Protein AF-0000000078757355 (afdb_homodimer)

Radius of gyration: 20.24 Å; Cα contacts (8 Å, |Δi|>4): 569; chains: 2; bounding box: 54×53×46 Å

Structure (mmCIF, N/CA/C/O backbone):
data_AF-0000000078757355-model_v1
#
loop_
_entity.id
_entity.type
_entity.pdbx_description
1 polymer 'Signal transduction protein with CBS domains'
#
loop_
_atom_site.group_PDB
_atom_site.id
_atom_site.type_symbol
_atom_site.label_atom_id
_atom_site.label_alt_id
_atom_site.label_comp_id
_atom_site.label_asym_id
_atom_site.label_entity_id
_atom_site.label_seq_id
_atom_site.pdbx_PDB_ins_code
_atom_site.Cartn_x
_atom_site.Cartn_y
_atom_site.Cartn_z
_atom_site.occupancy
_atom_site.B_iso_or_equiv
_atom_site.auth_seq_id
_atom_site.auth_comp_id
_atom_site.auth_asym_id
_atom_site.auth_atom_id
_atom_site.pdbx_PDB_model_num
ATOM 1 N N . MET A 1 1 ? 17.188 -16.594 -16.672 1 34.94 1 MET A N 1
ATOM 2 C CA . MET A 1 1 ? 17.984 -16.203 -15.523 1 34.94 1 MET A CA 1
ATOM 3 C C . MET A 1 1 ? 17.203 -16.375 -14.227 1 34.94 1 MET A C 1
ATOM 5 O O . MET A 1 1 ? 16.094 -15.859 -14.094 1 34.94 1 MET A O 1
ATOM 9 N N . ARG A 1 2 ? 17.203 -17.344 -13.602 1 41.56 2 ARG A N 1
ATOM 10 C CA . ARG A 1 2 ? 16.547 -17.828 -12.383 1 41.56 2 ARG A CA 1
ATOM 11 C C . ARG A 1 2 ? 16.562 -16.75 -11.305 1 41.56 2 ARG A C 1
ATOM 13 O O . ARG A 1 2 ? 17.625 -16.281 -10.891 1 41.56 2 ARG A O 1
ATOM 20 N N . TYR A 1 3 ? 15.656 -15.812 -11.312 1 50.03 3 TYR A N 1
ATOM 21 C CA . TYR A 1 3 ? 15.602 -14.75 -10.32 1 50.03 3 TYR A CA 1
ATOM 22 C C . TYR A 1 3 ? 15.914 -15.289 -8.93 1 50.03 3 TYR A C 1
ATOM 24 O O . TYR A 1 3 ? 15.078 -15.945 -8.305 1 50.03 3 TYR A O 1
ATOM 32 N N . SER A 1 4 ? 17.078 -15.938 -8.781 1 51.19 4 SER A N 1
ATOM 33 C CA . SER A 1 4 ? 17.781 -16.516 -7.648 1 51.19 4 SER A CA 1
ATOM 34 C C . SER A 1 4 ? 17.891 -15.523 -6.496 1 51.19 4 SER A C 1
ATOM 36 O O . SER A 1 4 ? 17.656 -14.328 -6.68 1 51.19 4 SER A O 1
ATOM 38 N N . ASP A 1 5 ? 17.969 -16.078 -5.312 1 60.09 5 ASP A N 1
ATOM 39 C CA . ASP A 1 5 ? 18.438 -15.461 -4.074 1 60.09 5 ASP A CA 1
ATOM 40 C C . ASP A 1 5 ? 19.531 -14.43 -4.352 1 60.09 5 ASP A C 1
ATOM 42 O O . ASP A 1 5 ? 20.141 -13.898 -3.42 1 60.09 5 ASP A O 1
ATOM 46 N N . THR A 1 6 ? 19.562 -14.055 -5.656 1 75.69 6 THR A N 1
ATOM 47 C CA . THR A 1 6 ? 20.766 -13.305 -5.977 1 75.69 6 THR A CA 1
ATOM 48 C C . THR A 1 6 ? 20.438 -11.867 -6.363 1 75.69 6 THR A C 1
ATOM 50 O O . THR A 1 6 ? 21.328 -11.031 -6.488 1 75.69 6 THR A O 1
ATOM 53 N N . LEU A 1 7 ? 19.203 -11.594 -6.582 1 88.44 7 LEU A N 1
ATOM 54 C CA . LEU A 1 7 ? 18.875 -10.227 -6.969 1 88.44 7 LEU A CA 1
ATOM 55 C C . LEU A 1 7 ? 19.078 -9.273 -5.797 1 88.44 7 LEU A C 1
ATOM 57 O O . LEU A 1 7 ? 18.594 -9.531 -4.691 1 88.44 7 LEU A O 1
ATOM 61 N N . THR A 1 8 ? 19.891 -8.211 -6.078 1 94.19 8 THR A N 1
ATOM 62 C CA . THR A 1 8 ? 20.188 -7.266 -5.012 1 94.19 8 THR A CA 1
ATOM 63 C C . THR A 1 8 ? 19.25 -6.059 -5.078 1 94.19 8 THR A C 1
ATOM 65 O O . THR A 1 8 ? 18.625 -5.812 -6.109 1 94.19 8 THR A O 1
ATOM 68 N N . VAL A 1 9 ? 19.172 -5.363 -3.965 1 95.94 9 VAL A N 1
ATOM 69 C CA . VAL A 1 9 ? 18.375 -4.148 -3.854 1 95.94 9 VAL A CA 1
ATOM 70 C C . VAL A 1 9 ? 18.859 -3.115 -4.867 1 95.94 9 VAL A C 1
ATOM 72 O O . VAL A 1 9 ? 18.047 -2.418 -5.488 1 95.94 9 VAL A O 1
ATOM 75 N N . GLY A 1 10 ? 20.141 -3.027 -4.992 1 94.94 10 GLY A N 1
ATOM 76 C CA . GLY A 1 10 ? 20.719 -2.078 -5.934 1 94.94 10 GLY A CA 1
ATOM 77 C C . GLY A 1 10 ? 20.219 -2.273 -7.352 1 94.94 10 GLY A C 1
ATOM 78 O O . GLY A 1 10 ? 20.109 -1.311 -8.117 1 94.94 10 GLY A O 1
ATOM 79 N N . GLU A 1 11 ? 19.906 -3.436 -7.762 1 93.19 11 GLU A N 1
ATOM 80 C CA . GLU A 1 11 ? 19.422 -3.76 -9.102 1 93.19 11 GLU A CA 1
ATOM 81 C C . GLU A 1 11 ? 17.938 -3.443 -9.25 1 93.19 11 GLU A C 1
ATOM 83 O O . GLU A 1 11 ? 17.438 -3.322 -10.367 1 93.19 11 GLU A O 1
ATOM 88 N N . LEU A 1 12 ? 17.266 -3.301 -8.188 1 93.81 12 LEU A N 1
ATOM 89 C CA . LEU A 1 12 ? 15.805 -3.145 -8.219 1 93.81 12 LEU A CA 1
ATOM 90 C C . LEU A 1 12 ? 15.406 -1.704 -7.914 1 93.81 12 LEU A C 1
ATOM 92 O O . LEU A 1 12 ? 14.414 -1.205 -8.453 1 93.81 12 LEU A O 1
ATOM 96 N N . MET A 1 13 ? 16.141 -1.068 -7.117 1 93.5 13 MET A N 1
ATOM 97 C CA . MET A 1 13 ? 15.734 0.216 -6.562 1 93.5 13 MET A CA 1
ATOM 98 C C . MET A 1 13 ? 15.656 1.279 -7.656 1 93.5 13 MET A C 1
ATOM 100 O O . MET A 1 13 ? 16.359 1.192 -8.664 1 93.5 13 MET A O 1
ATOM 104 N N . HIS A 1 14 ? 14.758 2.201 -7.395 1 90.75 14 HIS A N 1
ATOM 105 C CA . HIS A 1 14 ? 14.781 3.377 -8.258 1 90.75 14 HIS A CA 1
ATOM 106 C C . HIS A 1 14 ? 15.586 4.508 -7.625 1 90.75 14 HIS A C 1
ATOM 108 O O . HIS A 1 14 ? 15.5 4.73 -6.418 1 90.75 14 HIS A O 1
ATOM 114 N N . ARG A 1 15 ? 16.312 5.195 -8.391 1 90.19 15 ARG A N 1
ATOM 115 C CA . ARG A 1 15 ? 17.312 6.137 -7.898 1 90.19 15 ARG A CA 1
ATOM 116 C C . ARG A 1 15 ? 16.844 7.574 -8.062 1 90.19 15 ARG A C 1
ATOM 118 O O . ARG A 1 15 ? 17.375 8.492 -7.438 1 90.19 15 ARG A O 1
ATOM 125 N N . ASN A 1 16 ? 15.922 7.812 -8.898 1 87.38 16 ASN A N 1
ATOM 126 C CA . ASN A 1 16 ? 15.375 9.156 -9.07 1 87.38 16 ASN A CA 1
ATOM 127 C C . ASN A 1 16 ? 14.273 9.438 -8.055 1 87.38 16 ASN A C 1
ATOM 129 O O . ASN A 1 16 ? 13.086 9.398 -8.391 1 87.38 16 ASN A O 1
ATOM 133 N N . VAL A 1 17 ? 14.773 9.812 -6.887 1 91.19 17 VAL A N 1
ATOM 134 C CA . VAL A 1 17 ? 13.852 9.961 -5.766 1 91.19 17 VAL A CA 1
ATOM 135 C C . VAL A 1 17 ? 13.625 11.438 -5.473 1 91.19 17 VAL A C 1
ATOM 137 O O . VAL A 1 17 ? 14.578 12.211 -5.371 1 91.19 17 VAL A O 1
ATOM 140 N N . VAL A 1 18 ? 12.383 11.836 -5.395 1 93 18 VAL A N 1
ATOM 141 C CA . VAL A 1 18 ? 12.039 13.18 -4.93 1 93 18 VAL A CA 1
ATOM 142 C C . VAL A 1 18 ? 12.094 13.219 -3.402 1 93 18 VAL A C 1
ATOM 144 O O . VAL A 1 18 ? 11.508 12.367 -2.73 1 93 18 VAL A O 1
ATOM 147 N N . THR A 1 19 ? 12.844 14.203 -2.945 1 96.38 19 THR A N 1
ATOM 148 C CA . THR A 1 19 ? 13.023 14.297 -1.5 1 96.38 19 THR A CA 1
ATOM 149 C C . THR A 1 19 ? 12.516 15.641 -0.983 1 96.38 19 THR A C 1
ATOM 151 O O . THR A 1 19 ? 12.297 16.578 -1.764 1 96.38 19 THR A O 1
ATOM 154 N N . ALA A 1 20 ? 12.258 15.656 0.282 1 96 20 ALA A N 1
ATOM 155 C CA . ALA A 1 20 ? 11.922 16.891 0.977 1 96 20 ALA A CA 1
ATOM 156 C C . ALA A 1 20 ? 13 17.281 1.983 1 96 20 ALA A C 1
ATOM 158 O O . ALA A 1 20 ? 13.852 16.453 2.33 1 96 20 ALA A O 1
ATOM 159 N N . ARG A 1 21 ? 12.938 18.516 2.354 1 97.06 21 ARG A N 1
ATOM 160 C CA . ARG A 1 21 ? 13.766 19 3.457 1 97.06 21 ARG A CA 1
ATOM 161 C C . ARG A 1 21 ? 12.945 19.109 4.742 1 97.06 21 ARG A C 1
ATOM 163 O O . ARG A 1 21 ? 11.727 19.266 4.695 1 97.06 21 ARG A O 1
ATOM 170 N N . ALA A 1 22 ? 13.727 19.031 5.828 1 94.69 22 ALA A N 1
ATOM 171 C CA . ALA A 1 22 ? 13.07 19.062 7.129 1 94.69 22 ALA A CA 1
ATOM 172 C C . ALA A 1 22 ? 12.281 20.359 7.309 1 94.69 22 ALA A C 1
ATOM 174 O O . ALA A 1 22 ? 11.211 20.359 7.914 1 94.69 22 ALA A O 1
ATOM 175 N N . GLY A 1 23 ? 12.703 21.391 6.734 1 94.56 23 GLY A N 1
ATOM 176 C CA . GLY A 1 23 ? 12.102 22.703 6.93 1 94.56 23 GLY A CA 1
ATOM 177 C C . GLY A 1 23 ? 11.016 23 5.922 1 94.56 23 GLY A C 1
ATOM 178 O O . GLY A 1 23 ? 10.367 24.047 6.004 1 94.56 23 GLY A O 1
ATOM 179 N N . ASP A 1 24 ? 10.82 22.156 4.977 1 92.75 24 ASP A N 1
ATOM 180 C CA . ASP A 1 24 ? 9.781 22.391 3.977 1 92.75 24 ASP A CA 1
ATOM 181 C C . ASP A 1 24 ? 8.398 22.438 4.621 1 92.75 24 ASP A C 1
ATOM 183 O O . ASP A 1 24 ? 8.172 21.844 5.672 1 92.75 24 ASP A O 1
ATOM 187 N N . ASN A 1 25 ? 7.574 23.203 3.99 1 87.62 25 ASN A N 1
ATOM 188 C CA . ASN A 1 25 ? 6.184 23.266 4.414 1 87.62 25 ASN A CA 1
ATOM 189 C C . ASN A 1 25 ? 5.441 21.969 4.105 1 87.62 25 ASN A C 1
ATOM 191 O O . ASN A 1 25 ? 5.551 21.438 3 1 87.62 25 ASN A O 1
ATOM 195 N N . VAL A 1 26 ? 4.691 21.547 5.07 1 83.44 26 VAL A N 1
ATOM 196 C CA . VAL A 1 26 ? 4.035 20.25 4.969 1 83.44 26 VAL A CA 1
ATOM 197 C C . VAL A 1 26 ? 2.982 20.281 3.861 1 83.44 26 VAL A C 1
ATOM 199 O O . VAL A 1 26 ? 2.877 19.344 3.062 1 83.44 26 VAL A O 1
ATOM 202 N N . GLU A 1 27 ? 2.254 21.297 3.809 1 76.88 27 GLU A N 1
ATOM 203 C CA . GLU A 1 27 ? 1.186 21.391 2.818 1 76.88 27 GLU A CA 1
ATOM 204 C C . GLU A 1 27 ? 1.745 21.391 1.398 1 76.88 27 GLU A C 1
ATOM 206 O O . GLU A 1 27 ? 1.221 20.703 0.521 1 76.88 27 GLU A O 1
ATOM 211 N N . ALA A 1 28 ? 2.727 22.219 1.223 1 82.75 28 ALA A N 1
ATOM 212 C CA . ALA A 1 28 ? 3.363 22.266 -0.091 1 82.75 28 ALA A CA 1
ATOM 213 C C . ALA A 1 28 ? 3.957 20.906 -0.465 1 82.75 28 ALA A C 1
ATOM 215 O O . ALA A 1 28 ? 3.877 20.484 -1.621 1 82.75 28 ALA A O 1
ATOM 216 N N . THR A 1 29 ? 4.508 20.312 0.529 1 86.5 29 THR A N 1
ATOM 217 C CA . THR A 1 29 ? 5.121 19 0.308 1 86.5 29 THR A CA 1
ATOM 218 C C . THR A 1 29 ? 4.07 17.969 -0.082 1 86.5 29 THR A C 1
ATOM 220 O O . THR A 1 29 ? 4.266 17.203 -1.029 1 86.5 29 THR A O 1
ATOM 223 N N . TYR A 1 30 ? 2.982 18.016 0.525 1 78.81 30 TYR A N 1
ATOM 224 C CA . TYR A 1 30 ? 1.918 17.078 0.207 1 78.81 30 TYR A CA 1
ATOM 225 C C . TYR A 1 30 ? 1.34 17.344 -1.176 1 78.81 30 TYR A C 1
ATOM 227 O O . TYR A 1 30 ? 1.001 16.422 -1.912 1 78.81 30 TYR A O 1
ATOM 235 N N . THR A 1 31 ? 1.201 18.594 -1.427 1 78.5 31 THR A N 1
ATOM 236 C CA . THR A 1 31 ? 0.726 18.953 -2.756 1 78.5 31 THR A CA 1
ATOM 237 C C . THR A 1 31 ? 1.638 18.375 -3.834 1 78.5 31 THR A C 1
ATOM 239 O O . THR A 1 31 ? 1.161 17.844 -4.84 1 78.5 31 THR A O 1
ATOM 242 N N . ALA A 1 32 ? 2.875 18.438 -3.562 1 83.88 32 ALA A N 1
ATOM 243 C CA . ALA A 1 32 ? 3.852 17.875 -4.496 1 83.88 32 ALA A CA 1
ATOM 244 C C . ALA A 1 32 ? 3.721 16.359 -4.586 1 83.88 32 ALA A C 1
ATOM 246 O O . ALA A 1 32 ? 3.844 15.781 -5.668 1 83.88 32 ALA A O 1
ATOM 247 N N . MET A 1 33 ? 3.482 15.719 -3.473 1 84.44 33 MET A N 1
ATOM 248 C CA . MET A 1 33 ? 3.324 14.266 -3.434 1 84.44 33 MET A CA 1
ATOM 249 C C . MET A 1 33 ? 2.094 13.836 -4.227 1 84.44 33 MET A C 1
ATOM 251 O O . MET A 1 33 ? 2.146 12.859 -4.977 1 84.44 33 MET A O 1
ATOM 255 N N . ILE A 1 34 ? 1.062 14.602 -4.008 1 75.88 34 ILE A N 1
ATOM 256 C CA . ILE A 1 34 ? -0.179 14.297 -4.711 1 75.88 34 ILE A CA 1
ATOM 257 C C . ILE A 1 34 ? 0.017 14.484 -6.211 1 75.88 34 ILE A C 1
ATOM 259 O O . ILE A 1 34 ? -0.343 13.617 -7.008 1 75.88 34 ILE A O 1
ATOM 263 N N . ALA A 1 35 ? 0.65 15.539 -6.582 1 78.94 35 ALA A N 1
ATOM 264 C CA . ALA A 1 35 ? 0.874 15.859 -7.988 1 78.94 35 ALA A CA 1
ATOM 265 C C . ALA A 1 35 ? 1.779 14.828 -8.656 1 78.94 35 ALA A C 1
ATOM 267 O O . ALA A 1 35 ? 1.567 14.461 -9.812 1 78.94 35 ALA A O 1
ATOM 268 N N . GLY A 1 36 ? 2.672 14.359 -7.852 1 80.06 36 GLY A N 1
ATOM 269 C CA . GLY A 1 36 ? 3.633 13.398 -8.383 1 80.06 36 GLY A CA 1
ATOM 270 C C . GLY A 1 36 ? 3.215 11.961 -8.172 1 80.06 36 GLY A C 1
ATOM 271 O O . GLY A 1 36 ? 3.893 11.039 -8.641 1 80.06 36 GLY A O 1
ATOM 272 N N . ARG A 1 37 ? 2.15 11.727 -7.418 1 76 37 ARG A N 1
ATOM 273 C CA . ARG A 1 37 ? 1.619 10.406 -7.113 1 76 37 ARG A CA 1
ATOM 274 C C . ARG A 1 37 ? 2.627 9.578 -6.32 1 76 37 ARG A C 1
ATOM 276 O O . ARG A 1 37 ? 2.855 8.406 -6.625 1 76 37 ARG A O 1
ATOM 283 N N . PHE A 1 38 ? 3.254 10.336 -5.43 1 81.06 38 PHE A N 1
ATOM 284 C CA . PHE A 1 38 ? 4.176 9.664 -4.523 1 81.06 38 PHE A CA 1
ATOM 285 C C . PHE A 1 38 ? 3.492 9.344 -3.197 1 81.06 38 PHE A C 1
ATOM 287 O O . PHE A 1 38 ? 2.924 10.227 -2.555 1 81.06 38 PHE A O 1
ATOM 294 N N . ARG A 1 39 ? 3.66 8.109 -2.85 1 80.88 39 ARG A N 1
ATOM 295 C CA . ARG A 1 39 ? 3.074 7.73 -1.568 1 80.88 39 ARG A CA 1
ATOM 296 C C . ARG A 1 39 ? 4.059 7.957 -0.427 1 80.88 39 ARG A C 1
ATOM 298 O O . ARG A 1 39 ? 3.662 8.031 0.737 1 80.88 39 ARG A O 1
ATOM 305 N N . HIS A 1 40 ? 5.273 8.023 -0.822 1 89.44 40 HIS A N 1
ATOM 306 C CA . HIS A 1 40 ? 6.336 8.211 0.158 1 89.44 40 HIS A CA 1
ATOM 307 C C . HIS A 1 40 ? 7.352 9.242 -0.321 1 89.44 40 HIS A C 1
ATOM 309 O O . HIS A 1 40 ? 7.695 9.281 -1.505 1 89.44 40 HIS A O 1
ATOM 315 N N . MET A 1 41 ? 7.762 10.062 0.583 1 92.88 41 MET A N 1
ATOM 316 C CA . MET A 1 41 ? 8.789 11.062 0.281 1 92.88 41 MET A CA 1
ATOM 317 C C . MET A 1 41 ? 9.852 11.094 1.371 1 92.88 41 MET A C 1
ATOM 319 O O . MET A 1 41 ? 9.586 11.523 2.494 1 92.88 41 MET A O 1
ATOM 323 N N . PRO A 1 42 ? 11.062 10.672 1.038 1 96.56 42 PRO A N 1
ATOM 324 C CA . PRO A 1 42 ? 12.141 10.773 2.023 1 96.56 42 PRO A CA 1
ATOM 325 C C . PRO A 1 42 ? 12.5 12.219 2.361 1 96.56 42 PRO A C 1
ATOM 327 O O . PRO A 1 42 ? 12.406 13.102 1.503 1 96.56 42 PRO A O 1
ATOM 330 N N . VAL A 1 43 ? 12.82 12.375 3.551 1 97.06 43 VAL A N 1
ATOM 331 C CA . VAL A 1 43 ? 13.312 13.664 4.035 1 97.06 43 VAL A CA 1
ATOM 332 C C . VAL A 1 43 ? 14.82 13.578 4.27 1 97.06 43 VAL A C 1
ATOM 334 O O . VAL A 1 43 ? 15.297 12.719 5.012 1 97.06 43 VAL A O 1
ATOM 337 N N . VAL A 1 44 ? 15.594 14.508 3.654 1 98 44 VAL A N 1
ATOM 338 C CA . VAL A 1 44 ? 17.047 14.422 3.736 1 98 44 VAL A CA 1
ATOM 339 C C . VAL A 1 44 ? 17.625 15.766 4.172 1 98 44 VAL A C 1
ATOM 341 O O . VAL A 1 44 ? 16.953 16.797 4.074 1 98 44 VAL A O 1
ATOM 344 N N . ASP A 1 45 ? 18.797 15.695 4.684 1 97.5 45 ASP A N 1
ATOM 345 C CA . ASP A 1 45 ? 19.484 16.953 4.996 1 97.5 45 ASP A CA 1
ATOM 346 C C . ASP A 1 45 ? 20.281 17.453 3.791 1 97.5 45 ASP A C 1
ATOM 348 O O . ASP A 1 45 ? 20.125 16.938 2.68 1 97.5 45 ASP A O 1
ATOM 352 N N . ALA A 1 46 ? 21.062 18.484 3.977 1 96.5 46 ALA A N 1
ATOM 353 C CA . ALA A 1 46 ? 21.766 19.156 2.889 1 96.5 46 ALA A CA 1
ATOM 354 C C . ALA A 1 46 ? 22.797 18.234 2.254 1 96.5 46 ALA A C 1
ATOM 356 O O . ALA A 1 46 ? 23.188 18.422 1.101 1 96.5 46 ALA A O 1
ATOM 357 N N . LYS A 1 47 ? 23.188 17.219 2.936 1 97.06 47 LYS A N 1
ATOM 358 C CA . LYS A 1 47 ? 24.219 16.297 2.449 1 97.06 47 LYS A CA 1
ATOM 359 C C . LYS A 1 47 ? 23.594 15.023 1.882 1 97.06 47 LYS A C 1
ATOM 361 O O . LYS A 1 47 ? 24.312 14.086 1.517 1 97.06 47 LYS A O 1
ATOM 366 N N . GLY A 1 48 ? 22.344 14.938 1.879 1 96.94 48 GLY A N 1
ATOM 367 C CA . GLY A 1 48 ? 21.656 13.781 1.322 1 96.94 48 GLY A CA 1
ATOM 368 C C . GLY A 1 48 ? 21.438 12.672 2.336 1 96.94 48 GLY A C 1
ATOM 369 O O . GLY A 1 48 ? 20.984 11.586 1.982 1 96.94 48 GLY A O 1
ATOM 370 N N . LYS A 1 49 ? 21.766 13.023 3.594 1 97.88 49 LYS A N 1
ATOM 371 C CA . LYS A 1 49 ? 21.531 12.031 4.645 1 97.88 49 LYS A CA 1
ATOM 372 C C . LYS A 1 49 ? 20.047 11.914 4.984 1 97.88 49 LYS A C 1
ATOM 374 O O . LYS A 1 49 ? 19.359 12.93 5.125 1 97.88 49 LYS A O 1
ATOM 379 N N . LEU A 1 50 ? 19.625 10.703 5.168 1 98.19 50 LEU A N 1
ATOM 380 C CA . LEU A 1 50 ? 18.219 10.453 5.449 1 98.19 50 LEU A CA 1
ATOM 381 C C . LEU A 1 50 ? 17.859 10.852 6.879 1 98.19 50 LEU A C 1
ATOM 383 O O . LEU A 1 50 ? 18.5 10.398 7.832 1 98.19 50 LEU A O 1
ATOM 387 N N . LEU A 1 51 ? 16.812 11.688 6.973 1 97.56 51 LEU A N 1
ATOM 388 C CA . LEU A 1 51 ? 16.359 12.133 8.281 1 97.56 51 LEU A CA 1
ATOM 389 C C . LEU A 1 51 ? 15.047 11.438 8.664 1 97.56 51 LEU A C 1
ATOM 391 O O . LEU A 1 51 ? 14.758 11.258 9.844 1 97.56 51 LEU A O 1
ATOM 395 N N . GLY A 1 52 ? 14.289 11.133 7.742 1 96.44 52 GLY A N 1
ATOM 396 C CA . GLY A 1 52 ? 12.969 10.555 7.949 1 96.44 52 GLY A CA 1
ATOM 397 C C . GLY A 1 52 ? 12.227 10.281 6.652 1 96.44 52 GLY A C 1
ATOM 398 O O . GLY A 1 52 ? 12.836 10.25 5.582 1 96.44 52 GLY A O 1
ATOM 399 N N . ILE A 1 53 ? 10.953 9.992 6.809 1 94.44 53 ILE A N 1
ATOM 400 C CA . ILE A 1 53 ? 10.109 9.727 5.645 1 94.44 53 ILE A CA 1
ATOM 401 C C . ILE A 1 53 ? 8.695 10.234 5.902 1 94.44 53 ILE A C 1
ATOM 403 O O . ILE A 1 53 ? 8.164 10.086 7.004 1 94.44 53 ILE A O 1
ATOM 407 N N . LEU A 1 54 ? 8.195 10.93 4.906 1 88.81 54 LEU A N 1
ATOM 408 C CA . LEU A 1 54 ? 6.793 11.328 4.902 1 88.81 54 LEU A CA 1
ATOM 409 C C . LEU A 1 54 ? 5.953 10.367 4.07 1 88.81 54 LEU A C 1
ATOM 411 O O . LEU A 1 54 ? 6.301 10.062 2.926 1 88.81 54 LEU A O 1
ATOM 415 N N . SER A 1 55 ? 4.914 9.797 4.652 1 82.38 55 SER A N 1
ATOM 416 C CA . SER A 1 55 ? 4.027 8.914 3.906 1 82.38 55 SER A CA 1
ATOM 417 C C . SER A 1 55 ? 2.613 9.477 3.832 1 82.38 55 SER A C 1
ATOM 419 O O . SER A 1 55 ? 2.244 10.344 4.629 1 82.38 55 SER A O 1
ATOM 421 N N . ASP A 1 56 ? 1.914 9.117 2.818 1 71.5 56 ASP A N 1
ATOM 422 C CA . ASP A 1 56 ? 0.525 9.547 2.68 1 71.5 56 ASP A CA 1
ATOM 423 C C . ASP A 1 56 ? -0.304 9.109 3.887 1 71.5 56 ASP A C 1
ATOM 425 O O . ASP A 1 56 ? -1.252 9.797 4.273 1 71.5 56 ASP A O 1
ATOM 429 N N . ARG A 1 57 ? 0.113 8.094 4.504 1 64.81 57 ARG A N 1
ATOM 430 C CA . ARG A 1 57 ? -0.594 7.652 5.703 1 64.81 57 ARG A CA 1
ATOM 431 C C . ARG A 1 57 ? -0.326 8.594 6.871 1 64.81 57 ARG A C 1
ATOM 433 O O . ARG A 1 57 ? -1.179 8.766 7.746 1 64.81 57 ARG A O 1
ATOM 440 N N . ASP A 1 58 ? 0.838 9.039 6.984 1 62.28 58 ASP A N 1
ATOM 441 C CA . ASP A 1 58 ? 1.183 9.977 8.047 1 62.28 58 ASP A CA 1
ATOM 442 C C . ASP A 1 58 ? 0.346 11.25 7.945 1 62.28 58 ASP A C 1
ATOM 444 O O . ASP A 1 58 ? 0.091 11.914 8.953 1 62.28 58 ASP A O 1
ATOM 448 N N . LEU A 1 59 ? 0.028 11.609 6.777 1 55.41 59 LEU A N 1
ATOM 449 C CA . LEU A 1 59 ? -0.674 12.867 6.562 1 55.41 59 LEU A CA 1
ATOM 450 C C . LEU A 1 59 ? -2.162 12.719 6.863 1 55.41 59 LEU A C 1
ATOM 452 O O . LEU A 1 59 ? -2.826 13.695 7.227 1 55.41 59 LEU A O 1
ATOM 456 N N . ARG A 1 60 ? -2.564 11.57 6.586 1 50.78 60 ARG A N 1
ATOM 457 C CA . ARG A 1 60 ? -3.971 11.336 6.891 1 50.78 60 ARG A CA 1
ATOM 458 C C . ARG A 1 60 ? -4.312 11.812 8.297 1 50.78 60 ARG A C 1
ATOM 460 O O . ARG A 1 60 ? -5.418 12.297 8.547 1 50.78 60 ARG A O 1
ATOM 467 N N . ASN A 1 61 ? -3.375 11.688 9.016 1 49.31 61 ASN A N 1
ATOM 468 C CA . ASN A 1 61 ? -3.6 12.055 10.406 1 49.31 61 ASN A CA 1
ATOM 469 C C . ASN A 1 61 ? -3.557 13.562 10.602 1 49.31 61 ASN A C 1
ATOM 471 O O . ASN A 1 61 ? -4.168 14.094 11.531 1 49.31 61 ASN A O 1
ATOM 475 N N . VAL A 1 62 ? -2.902 14.219 9.633 1 47.16 62 VAL A N 1
ATOM 476 C CA . VAL A 1 62 ? -2.658 15.633 9.906 1 47.16 62 VAL A CA 1
ATOM 477 C C . VAL A 1 62 ? -3.67 16.484 9.148 1 47.16 62 VAL A C 1
ATOM 479 O O . VAL A 1 62 ? -4.168 17.484 9.672 1 47.16 62 VAL A O 1
ATOM 482 N N . LEU A 1 63 ? -3.783 16.297 7.844 1 47.22 63 LEU A N 1
ATOM 483 C CA . LEU A 1 63 ? -4.301 17.359 6.977 1 47.22 63 LEU A CA 1
ATOM 484 C C . LEU A 1 63 ? -5.824 17.328 6.93 1 47.22 63 LEU A C 1
ATOM 486 O O . LEU A 1 63 ? -6.461 18.281 6.496 1 47.22 63 LEU A O 1
ATOM 490 N N . VAL A 1 64 ? -6.449 16.312 7.059 1 43.75 64 VAL A N 1
ATOM 491 C CA . VAL A 1 64 ? -7.746 16.234 6.398 1 43.75 64 VAL A CA 1
ATOM 492 C C . VAL A 1 64 ? -8.727 17.188 7.086 1 43.75 64 VAL A C 1
ATOM 494 O O . VAL A 1 64 ? -9.133 16.953 8.227 1 43.75 64 VAL A O 1
ATOM 497 N N . PHE A 1 65 ? -8.453 18.453 7.367 1 40.53 65 PHE A N 1
ATOM 498 C CA . PHE A 1 65 ? -9.641 19.188 7.762 1 40.53 65 PHE A CA 1
ATOM 499 C C . PHE A 1 65 ? -10.422 19.656 6.539 1 40.53 65 PHE A C 1
ATOM 501 O O . PHE A 1 65 ? -9.875 20.359 5.684 1 40.53 65 PHE A O 1
ATOM 508 N N . ILE A 1 66 ? -11.172 18.781 6.008 1 40.12 66 ILE A N 1
ATOM 509 C CA . ILE A 1 66 ? -12.062 19.359 4.996 1 40.12 66 ILE A CA 1
ATOM 510 C C . ILE A 1 66 ? -13.078 20.281 5.664 1 40.12 66 ILE A C 1
ATOM 512 O O . ILE A 1 66 ? -13.781 19.875 6.586 1 40.12 66 ILE A O 1
ATOM 516 N N . ASN A 1 67 ? -12.914 21.531 5.402 1 39.91 67 ASN A N 1
ATOM 517 C CA . ASN A 1 67 ? -13.922 22.484 5.832 1 39.91 67 ASN A CA 1
ATOM 518 C C . ASN A 1 67 ? -15.281 22.203 5.188 1 39.91 67 ASN A C 1
ATOM 520 O O . ASN A 1 67 ? -15.398 22.172 3.961 1 39.91 67 ASN A O 1
ATOM 524 N N . GLU A 1 68 ? -16.141 21.719 5.922 1 43.31 68 GLU A N 1
ATOM 525 C CA . GLU A 1 68 ? -17.5 21.391 5.512 1 43.31 68 GLU A CA 1
ATOM 526 C C . GLU A 1 68 ? -18.141 22.562 4.773 1 43.31 68 GLU A C 1
ATOM 528 O O . GLU A 1 68 ? -19 22.359 3.916 1 43.31 68 GLU A O 1
ATOM 533 N N . ALA A 1 69 ? -17.938 23.719 5.191 1 42.09 69 ALA A N 1
ATOM 534 C CA . ALA A 1 69 ? -18.703 24.844 4.664 1 42.09 69 ALA A CA 1
ATOM 535 C C . ALA A 1 69 ? -18.469 25.031 3.168 1 42.09 69 ALA A C 1
ATOM 537 O O . ALA A 1 69 ? -19.391 25.328 2.416 1 42.09 69 ALA A O 1
ATOM 538 N N . ASP A 1 70 ? -17.297 24.859 2.68 1 40.94 70 ASP A N 1
ATOM 539 C CA . ASP A 1 70 ? -17.031 25.125 1.268 1 40.94 70 ASP A CA 1
ATOM 540 C C . ASP A 1 70 ? -16.438 23.906 0.579 1 40.94 70 ASP A C 1
ATOM 542 O O . ASP A 1 70 ? -16.203 23.922 -0.632 1 40.94 70 ASP A O 1
ATOM 546 N N . GLY A 1 71 ? -16.484 22.75 1.36 1 44.47 71 GLY A N 1
ATOM 547 C CA . GLY A 1 71 ? -15.977 21.484 0.84 1 44.47 71 GLY A CA 1
ATOM 548 C C . GLY A 1 71 ? -14.477 21.484 0.633 1 44.47 71 GLY A C 1
ATOM 549 O O . GLY A 1 71 ? -13.93 20.578 -0.001 1 44.47 71 GLY A O 1
ATOM 550 N N . LYS A 1 72 ? -14.031 22.719 0.914 1 44.66 72 LYS A N 1
ATOM 551 C CA . LYS A 1 72 ? -12.609 22.906 0.647 1 44.66 72 LYS A CA 1
ATOM 552 C C . LYS A 1 72 ? -11.75 22.25 1.717 1 44.66 72 LYS A C 1
ATOM 554 O O . LYS A 1 72 ? -12.148 22.156 2.877 1 44.66 72 LYS A O 1
ATOM 559 N N . LYS A 1 73 ? -10.836 21.438 1.275 1 44.12 73 LYS A N 1
ATOM 560 C CA . LYS A 1 73 ? -9.82 20.781 2.098 1 44.12 73 LYS A CA 1
ATOM 561 C C . LYS A 1 73 ? -8.961 21.812 2.836 1 44.12 73 LYS A C 1
ATOM 563 O O . LYS A 1 73 ? -8.453 22.75 2.227 1 44.12 73 LYS A O 1
ATOM 568 N N . SER A 1 74 ? -9.406 22.266 4.016 1 43.44 74 SER A N 1
ATOM 569 C CA . SER A 1 74 ? -8.469 23.125 4.742 1 43.44 74 SER A CA 1
ATOM 570 C C . SER A 1 74 ? -7.539 22.297 5.621 1 43.44 74 SER A C 1
ATOM 572 O O . SER A 1 74 ? -7.918 21.219 6.105 1 43.44 74 SER A O 1
ATOM 574 N N . VAL A 1 75 ? -6.32 22.156 5.258 1 45.69 75 VAL A N 1
ATOM 575 C CA . VAL A 1 75 ? -5.309 21.609 6.164 1 45.69 75 VAL A CA 1
ATOM 576 C C . VAL A 1 75 ? -5.453 22.266 7.539 1 45.69 75 VAL A C 1
ATOM 578 O O . VAL A 1 75 ? -5.43 23.484 7.66 1 45.69 75 VAL A O 1
ATOM 581 N N . VAL A 1 76 ? -6.316 21.719 8.273 1 46.69 76 VAL A N 1
ATOM 582 C CA . VAL A 1 76 ? -6.539 22.359 9.562 1 46.69 76 VAL A CA 1
ATOM 583 C C . VAL A 1 76 ? -5.215 22.875 10.125 1 46.69 76 VAL A C 1
ATOM 585 O O . VAL A 1 76 ? -5.203 23.688 11.047 1 46.69 76 VAL A O 1
ATOM 588 N N . GLY A 1 77 ? -4.102 22.172 9.82 1 48.5 77 GLY A N 1
ATOM 589 C CA . GLY A 1 77 ? -2.973 22.516 10.672 1 48.5 77 GLY A CA 1
ATOM 590 C C . GLY A 1 77 ? -2.398 23.891 10.375 1 48.5 77 GLY A C 1
ATOM 591 O O . GLY A 1 77 ? -2.848 24.562 9.453 1 48.5 77 GLY A O 1
ATOM 592 N N . ASP A 1 78 ? -1.588 24.328 11.383 1 51.19 78 ASP A N 1
ATOM 593 C CA . ASP A 1 78 ? -0.717 25.5 11.328 1 51.19 78 ASP A CA 1
ATOM 594 C C . ASP A 1 78 ? -0.007 25.594 9.977 1 51.19 78 ASP A C 1
ATOM 596 O O . ASP A 1 78 ? 0.763 24.703 9.617 1 51.19 78 ASP A O 1
ATOM 600 N N . ARG A 1 79 ? -0.683 26.328 9.031 1 56.66 79 ARG A N 1
ATOM 601 C CA . ARG A 1 79 ? -0.039 26.641 7.758 1 56.66 79 ARG A CA 1
ATOM 602 C C . ARG A 1 79 ? 1.478 26.688 7.906 1 56.66 79 ARG A C 1
ATOM 604 O O . ARG A 1 79 ? 2.205 26.703 6.91 1 56.66 79 ARG A O 1
ATOM 611 N N . GLN A 1 80 ? 1.89 26.578 9.203 1 65.75 80 GLN A N 1
ATOM 612 C CA . GLN A 1 80 ? 3.32 26.734 9.438 1 65.75 80 GLN A C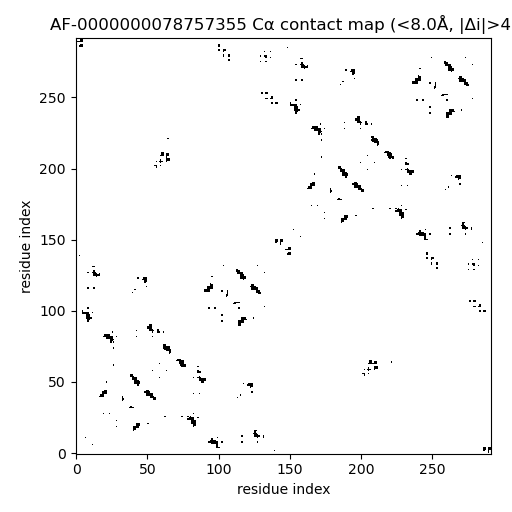A 1
ATOM 613 C C . GLN A 1 80 ? 3.961 25.422 9.859 1 65.75 80 GLN A C 1
ATOM 615 O O . GLN A 1 80 ? 5.133 25.391 10.242 1 65.75 80 GLN A O 1
ATOM 620 N N . LEU A 1 81 ? 3.238 24.375 9.617 1 77.75 81 LEU A N 1
ATOM 621 C CA . LEU A 1 81 ? 3.789 23.078 10.031 1 77.75 81 LEU A CA 1
ATOM 622 C C . LEU A 1 81 ? 4.871 22.625 9.062 1 77.75 81 LEU A C 1
ATOM 624 O O . LEU A 1 81 ? 4.715 22.75 7.844 1 77.75 81 LEU A O 1
ATOM 628 N N . THR A 1 82 ? 5.98 22.234 9.625 1 87.12 82 THR A N 1
ATOM 629 C CA . THR A 1 82 ? 7.102 21.781 8.812 1 87.12 82 THR A CA 1
ATOM 630 C C . THR A 1 82 ? 7.125 20.266 8.719 1 87.12 82 THR A C 1
ATOM 632 O O . THR A 1 82 ? 6.523 19.578 9.539 1 87.12 82 THR A O 1
ATOM 635 N N . VAL A 1 83 ? 7.75 19.781 7.734 1 89.44 83 VAL A N 1
ATOM 636 C CA . VAL A 1 83 ? 7.902 18.344 7.473 1 89.44 83 VAL A CA 1
ATOM 637 C C . VAL A 1 83 ? 8.555 17.672 8.672 1 89.44 83 VAL A C 1
ATOM 639 O O . VAL A 1 83 ? 8.188 16.547 9.039 1 89.44 83 VAL A O 1
ATOM 642 N N . GLU A 1 84 ? 9.445 18.328 9.266 1 89.94 84 GLU A N 1
ATOM 643 C CA . GLU A 1 84 ? 10.164 17.781 10.414 1 89.94 84 GLU A CA 1
ATOM 644 C C . GLU A 1 84 ? 9.203 17.344 11.516 1 89.94 84 GLU A C 1
ATOM 646 O O . GLU A 1 84 ? 9.453 16.359 12.211 1 89.94 84 GLU A O 1
ATOM 651 N N . LYS A 1 85 ? 8.148 17.969 11.641 1 82.81 85 LYS A N 1
ATOM 652 C CA . LYS A 1 85 ? 7.219 17.75 12.742 1 82.81 85 LYS A CA 1
ATOM 653 C C . LYS A 1 85 ? 6.297 16.562 12.461 1 82.81 85 LYS A C 1
ATOM 655 O O . LYS A 1 85 ? 5.672 16.031 13.375 1 82.81 85 LYS A O 1
ATOM 660 N N . VAL A 1 86 ? 6.277 16.156 11.25 1 81.88 86 VAL A N 1
ATOM 661 C CA . VAL A 1 86 ? 5.258 15.164 10.922 1 81.88 86 VAL A CA 1
ATOM 662 C C . VAL A 1 86 ? 5.922 13.898 10.391 1 81.88 86 VAL A C 1
ATOM 664 O O . VAL A 1 86 ? 5.309 12.828 10.375 1 81.88 86 VAL A O 1
ATOM 667 N N . MET A 1 87 ? 7.082 14.023 9.945 1 87 87 MET A N 1
ATOM 668 C CA . MET A 1 87 ? 7.75 12.891 9.312 1 87 87 MET A CA 1
ATOM 669 C C . MET A 1 87 ? 8.016 11.781 10.32 1 87 87 MET A C 1
ATOM 671 O O . MET A 1 87 ? 8.141 12.047 11.516 1 87 87 MET A O 1
ATOM 675 N N . THR A 1 88 ? 7.973 10.562 9.891 1 89.38 88 THR A N 1
ATOM 676 C CA . THR A 1 88 ? 8.477 9.445 10.672 1 89.38 88 THR A CA 1
ATOM 677 C C . THR A 1 88 ? 10 9.484 10.742 1 89.38 88 THR A C 1
ATOM 679 O O . THR A 1 88 ? 10.68 9.492 9.711 1 89.38 88 THR A O 1
ATOM 682 N N . ARG A 1 89 ? 10.461 9.492 11.93 1 91.69 89 ARG A N 1
ATOM 683 C CA . ARG A 1 89 ? 11.906 9.562 12.109 1 91.69 89 ARG A CA 1
ATOM 684 C C . ARG A 1 89 ? 12.531 8.172 12.125 1 91.69 89 ARG A C 1
ATOM 686 O O . ARG A 1 89 ? 11.898 7.207 12.555 1 91.69 89 ARG A O 1
ATOM 693 N N . ASP A 1 90 ? 13.75 8.094 11.617 1 89.5 90 ASP A N 1
ATOM 694 C CA . ASP A 1 90 ? 14.57 6.887 11.633 1 89.5 90 ASP A CA 1
ATOM 695 C C . ASP A 1 90 ? 13.812 5.707 11.016 1 89.5 90 ASP A C 1
ATOM 697 O O . ASP A 1 90 ? 13.688 4.656 11.641 1 89.5 90 ASP A O 1
ATOM 701 N N . PRO A 1 91 ? 13.422 5.922 9.82 1 94.38 91 PRO A N 1
ATOM 702 C CA . PRO A 1 91 ? 12.758 4.797 9.148 1 94.38 91 PRO A CA 1
ATOM 703 C C . PRO A 1 91 ? 13.695 3.611 8.93 1 94.38 91 PRO A C 1
ATOM 705 O O . PRO A 1 91 ? 14.914 3.764 8.984 1 94.38 91 PRO A O 1
ATOM 708 N N . MET A 1 92 ? 13.062 2.465 8.758 1 95.38 92 MET A N 1
ATOM 709 C CA . MET A 1 92 ? 13.859 1.303 8.367 1 95.38 92 MET A CA 1
ATOM 710 C C . MET A 1 92 ? 14.492 1.519 6.996 1 95.38 92 MET A C 1
ATOM 712 O O . MET A 1 92 ? 13.859 2.061 6.09 1 95.38 92 MET A O 1
ATOM 716 N N . THR A 1 93 ? 15.719 1.104 6.887 1 97.62 93 THR A N 1
ATOM 717 C CA . THR A 1 93 ? 16.453 1.242 5.633 1 97.62 93 THR A CA 1
ATOM 718 C C . THR A 1 93 ? 17.141 -0.071 5.258 1 97.62 93 THR A C 1
ATOM 720 O O . THR A 1 93 ? 17.234 -0.984 6.082 1 97.62 93 THR A O 1
ATOM 723 N N . VAL A 1 94 ? 17.5 -0.149 4.047 1 97.75 94 VAL A N 1
ATOM 724 C CA . VAL A 1 94 ? 18.297 -1.259 3.551 1 97.75 94 VAL A CA 1
ATOM 725 C C . VAL A 1 94 ? 19.484 -0.719 2.754 1 97.75 94 VAL A C 1
ATOM 727 O O . VAL A 1 94 ? 19.547 0.476 2.455 1 97.75 94 VAL A O 1
ATOM 730 N N . GLU A 1 95 ? 20.406 -1.612 2.469 1 97.88 95 GLU A N 1
ATOM 731 C CA . GLU A 1 95 ? 21.562 -1.266 1.658 1 97.88 95 GLU A CA 1
ATOM 732 C C . GLU A 1 95 ? 21.469 -1.858 0.256 1 97.88 95 GLU A C 1
ATOM 734 O O . GLU A 1 95 ? 20.703 -2.801 0.031 1 97.88 95 GLU A O 1
ATOM 739 N N . SER A 1 96 ? 22.25 -1.283 -0.653 1 96.5 96 SER A N 1
ATOM 740 C CA . SER A 1 96 ? 22.172 -1.704 -2.049 1 96.5 96 SER A CA 1
ATOM 741 C C . SER A 1 96 ? 22.578 -3.168 -2.203 1 96.5 96 SER A C 1
ATOM 743 O O . SER A 1 96 ? 22.109 -3.85 -3.121 1 96.5 96 SER A O 1
ATOM 745 N N . GLU A 1 97 ? 23.328 -3.699 -1.281 1 96 97 GLU A N 1
ATOM 746 C CA . GLU A 1 97 ? 23.844 -5.055 -1.392 1 96 97 GLU A CA 1
ATOM 747 C C . GLU A 1 97 ? 22.891 -6.074 -0.792 1 96 97 GLU A C 1
ATOM 749 O O . GLU A 1 97 ? 23.047 -7.281 -0.982 1 96 97 GLU A O 1
ATOM 754 N N . ASP A 1 98 ? 21.969 -5.582 -0.041 1 95.69 98 ASP A N 1
ATOM 755 C CA . ASP A 1 98 ? 20.984 -6.504 0.524 1 95.69 98 ASP A CA 1
ATOM 756 C C . ASP A 1 98 ? 20.25 -7.258 -0.577 1 95.69 98 ASP A C 1
ATOM 758 O O . ASP A 1 98 ? 20.156 -6.781 -1.712 1 95.69 98 ASP A O 1
ATOM 762 N N . SER A 1 99 ? 19.781 -8.422 -0.238 1 94.62 99 SER A N 1
ATOM 763 C CA . SER A 1 99 ? 18.984 -9.195 -1.186 1 94.62 99 SER A CA 1
ATOM 764 C C . SER A 1 99 ? 17.562 -8.664 -1.251 1 94.62 99 SER A C 1
ATOM 766 O O . SER A 1 99 ? 17.031 -8.148 -0.264 1 94.62 99 SER A O 1
ATOM 768 N N . VAL A 1 100 ? 16.953 -8.859 -2.357 1 94.62 100 VAL A N 1
ATOM 769 C CA . VAL A 1 100 ? 15.562 -8.484 -2.525 1 94.62 100 VAL A CA 1
ATOM 770 C C . VAL A 1 100 ? 14.688 -9.305 -1.578 1 94.62 100 VAL A C 1
ATOM 772 O O . VAL A 1 100 ? 13.688 -8.805 -1.049 1 94.62 100 VAL A O 1
ATOM 775 N N . ARG A 1 101 ? 15.055 -10.492 -1.341 1 93.06 101 ARG A N 1
ATOM 776 C CA . ARG A 1 101 ? 14.328 -11.328 -0.391 1 93.06 101 ARG A CA 1
ATOM 777 C C . ARG A 1 101 ? 14.242 -10.656 0.977 1 93.06 101 ARG A C 1
ATOM 779 O O . ARG A 1 101 ? 13.203 -10.695 1.631 1 93.06 101 ARG A O 1
ATOM 786 N N . THR A 1 102 ? 15.32 -10.125 1.371 1 93.69 102 THR A N 1
ATOM 787 C CA . THR A 1 102 ? 15.359 -9.414 2.645 1 93.69 102 THR A CA 1
ATOM 788 C C . THR A 1 102 ? 14.359 -8.266 2.656 1 93.69 102 THR A C 1
ATOM 790 O O . THR A 1 102 ? 13.656 -8.055 3.648 1 93.69 102 THR A O 1
ATOM 793 N N . VAL A 1 103 ? 14.336 -7.57 1.584 1 95.5 103 VAL A N 1
ATOM 794 C CA . VAL A 1 103 ? 13.414 -6.445 1.453 1 95.5 103 VAL A CA 1
ATOM 795 C C . VAL A 1 103 ? 11.977 -6.934 1.603 1 95.5 103 VAL A C 1
ATOM 797 O O . VAL A 1 103 ? 11.188 -6.352 2.357 1 95.5 103 VAL A O 1
ATOM 800 N N . VAL A 1 104 ? 11.648 -7.977 0.911 1 95.25 104 VAL A N 1
ATOM 801 C CA . VAL A 1 104 ? 10.297 -8.531 0.952 1 95.25 104 VAL A CA 1
ATOM 802 C C . VAL A 1 104 ? 9.953 -8.945 2.381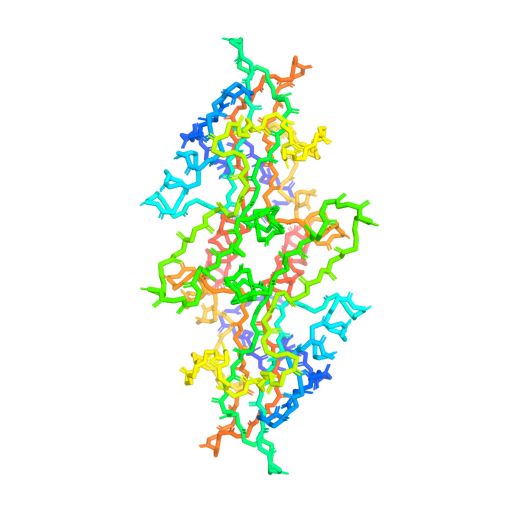 1 95.25 104 VAL A C 1
ATOM 804 O O . VAL A 1 104 ? 8.875 -8.625 2.885 1 95.25 104 VAL A O 1
ATOM 807 N N . LYS A 1 105 ? 10.867 -9.586 3.035 1 94.12 105 LYS A N 1
ATOM 808 C CA . LYS A 1 105 ? 10.648 -10.039 4.406 1 94.12 105 LYS A CA 1
ATOM 809 C C . LYS A 1 105 ? 10.367 -8.859 5.336 1 94.12 105 LYS A C 1
ATOM 811 O O . LYS A 1 105 ? 9.453 -8.914 6.156 1 94.12 105 LYS A O 1
ATOM 816 N N . ILE A 1 106 ? 11.133 -7.852 5.211 1 94.81 106 ILE A N 1
ATOM 817 C CA . ILE A 1 106 ? 10.977 -6.672 6.051 1 94.81 106 ILE A CA 1
ATOM 818 C C . ILE A 1 106 ? 9.609 -6.035 5.812 1 94.81 106 ILE A C 1
ATOM 820 O O . ILE A 1 106 ? 8.898 -5.711 6.762 1 94.81 106 ILE A O 1
ATOM 824 N N . MET A 1 107 ? 9.219 -5.848 4.559 1 93.94 107 MET A N 1
ATOM 825 C CA . MET A 1 107 ? 7.969 -5.18 4.215 1 93.94 107 MET A CA 1
ATOM 826 C C . MET A 1 107 ? 6.77 -5.984 4.703 1 93.94 107 MET A C 1
ATOM 828 O O . MET A 1 107 ? 5.801 -5.418 5.211 1 93.94 107 MET A O 1
ATOM 832 N N . VAL A 1 108 ? 6.891 -7.266 4.551 1 90.94 108 VAL A N 1
ATOM 833 C CA . VA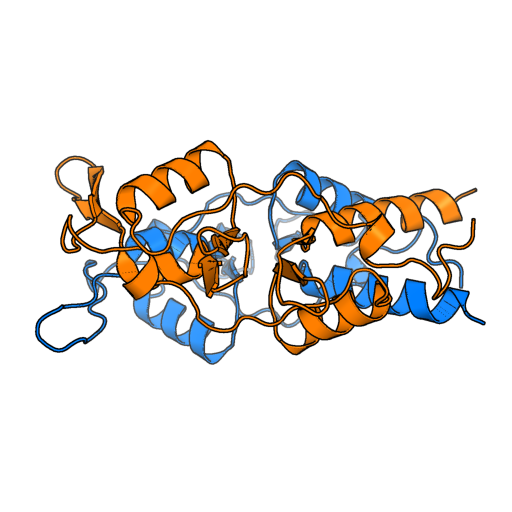L A 1 108 ? 5.797 -8.125 4.98 1 90.94 108 VAL A CA 1
ATOM 834 C C . VAL A 1 108 ? 5.699 -8.117 6.504 1 90.94 108 VAL A C 1
ATOM 836 O O . VAL A 1 108 ? 4.605 -7.996 7.062 1 90.94 108 VAL A O 1
ATOM 839 N N . LYS A 1 109 ? 6.785 -8.219 7.145 1 91.5 109 LYS A N 1
ATOM 840 C CA . LYS A 1 109 ? 6.828 -8.312 8.602 1 91.5 109 LYS A CA 1
ATOM 841 C C . LYS A 1 109 ? 6.371 -7.004 9.242 1 91.5 109 LYS A C 1
ATOM 843 O O . LYS A 1 109 ? 5.613 -7.016 10.219 1 91.5 109 LYS A O 1
ATOM 848 N N . HIS A 1 110 ? 6.793 -5.887 8.727 1 89.12 110 HIS A N 1
ATOM 849 C CA . HIS A 1 110 ? 6.566 -4.602 9.383 1 89.12 110 HIS A CA 1
ATOM 850 C C . HIS A 1 110 ? 5.441 -3.828 8.703 1 89.12 110 HIS A C 1
ATOM 852 O O . HIS A 1 110 ? 5.074 -2.738 9.148 1 89.12 110 HIS A O 1
ATOM 858 N N . LYS A 1 111 ? 4.949 -4.312 7.613 1 83.94 111 LYS A N 1
ATOM 859 C CA . LYS A 1 111 ? 3.816 -3.742 6.891 1 83.94 111 LYS A CA 1
ATOM 860 C C . LYS A 1 111 ? 4.137 -2.336 6.391 1 83.94 111 LYS A C 1
ATOM 862 O O . LYS A 1 111 ? 3.355 -1.405 6.594 1 83.94 111 LYS A O 1
ATOM 867 N N . VAL A 1 112 ? 5.27 -2.227 5.844 1 88.25 112 VAL A N 1
ATOM 868 C CA . VAL A 1 112 ? 5.66 -0.974 5.207 1 88.25 112 VAL A CA 1
ATOM 869 C C . VAL A 1 112 ? 5.699 -1.156 3.689 1 88.25 112 VAL A C 1
ATOM 871 O O . VAL A 1 112 ? 6.027 -2.238 3.197 1 88.25 112 VAL A O 1
ATOM 874 N N . GLY A 1 113 ? 5.457 -0.082 2.967 1 88.75 113 GLY A N 1
ATOM 875 C CA . GLY A 1 113 ? 5.363 -0.181 1.519 1 88.75 113 GLY A CA 1
ATOM 876 C C . GLY A 1 113 ? 6.551 0.432 0.801 1 88.75 113 GLY A C 1
ATOM 877 O O . GLY A 1 113 ? 6.594 0.458 -0.431 1 88.75 113 GLY A O 1
ATOM 878 N N . CYS A 1 114 ? 7.379 0.956 1.582 1 92.5 114 CYS A N 1
ATOM 879 C CA . CYS A 1 114 ? 8.555 1.607 1.019 1 92.5 114 CYS A CA 1
ATOM 880 C C . CYS A 1 114 ? 9.75 1.479 1.955 1 92.5 114 CYS A C 1
ATOM 882 O O . CYS A 1 114 ? 9.609 1.617 3.172 1 92.5 114 CYS A O 1
ATOM 884 N N . LEU A 1 115 ? 10.906 1.162 1.359 1 96.62 115 LEU A N 1
ATOM 885 C CA . LEU A 1 115 ? 12.148 1.128 2.113 1 96.62 115 LEU A CA 1
ATOM 886 C C . LEU A 1 115 ? 13.219 1.987 1.441 1 96.62 115 LEU A C 1
ATOM 888 O O . LEU A 1 115 ? 13.617 1.713 0.308 1 96.62 115 LEU A O 1
ATOM 892 N N . PRO A 1 116 ? 13.672 3.035 2.117 1 97.75 116 PRO A N 1
ATOM 893 C CA . PRO A 1 116 ? 14.82 3.781 1.597 1 97.75 116 PRO A CA 1
ATOM 894 C C . PRO A 1 116 ? 16.094 2.938 1.536 1 97.75 116 PRO A C 1
ATOM 896 O O . PRO A 1 116 ? 16.328 2.111 2.42 1 97.75 116 PRO A O 1
ATOM 899 N N . VAL A 1 117 ? 16.812 3.164 0.515 1 98.31 117 VAL A N 1
ATOM 900 C CA . VAL A 1 117 ? 18.125 2.541 0.358 1 98.31 117 VAL A CA 1
ATOM 901 C C . VAL A 1 117 ? 19.219 3.555 0.687 1 98.31 117 VAL A C 1
ATOM 903 O O . VAL A 1 117 ? 19.328 4.598 0.039 1 98.31 117 VAL A O 1
ATOM 906 N N . CYS A 1 118 ? 20 3.223 1.681 1 98.19 118 CYS A N 1
ATOM 907 C CA . CYS A 1 118 ? 21.047 4.141 2.107 1 98.19 118 CYS A CA 1
ATOM 908 C C . CYS A 1 118 ? 22.422 3.461 2.084 1 98.19 118 CYS A C 1
ATOM 910 O O . CYS A 1 118 ? 22.5 2.234 2.176 1 98.19 118 CYS A O 1
ATOM 912 N N . ASP A 1 119 ? 23.422 4.242 1.91 1 97.38 119 ASP A N 1
ATOM 913 C CA . ASP A 1 119 ? 24.766 3.699 2.061 1 97.38 119 ASP A CA 1
ATOM 914 C C . ASP A 1 119 ? 25.203 3.709 3.523 1 97.38 119 ASP A C 1
ATOM 916 O O . ASP A 1 119 ? 24.406 4.023 4.41 1 97.38 119 ASP A O 1
ATOM 920 N N . ALA A 1 120 ? 26.422 3.318 3.744 1 96.12 120 ALA A N 1
ATOM 921 C CA . ALA A 1 120 ? 26.938 3.152 5.102 1 96.12 120 ALA A CA 1
ATOM 922 C C . ALA A 1 120 ? 26.938 4.48 5.852 1 96.12 120 ALA A C 1
ATOM 924 O O . ALA A 1 120 ? 26.891 4.504 7.086 1 96.12 120 ALA A O 1
ATOM 925 N N . ALA A 1 121 ? 26.953 5.559 5.164 1 96.75 121 ALA A N 1
ATOM 926 C CA . ALA A 1 121 ? 27.016 6.883 5.777 1 96.75 121 ALA A CA 1
ATOM 927 C C . ALA A 1 121 ? 25.625 7.449 6.004 1 96.75 121 ALA A C 1
ATOM 929 O O . ALA A 1 121 ? 25.469 8.57 6.488 1 96.75 121 ALA A O 1
ATOM 930 N N . GLY A 1 122 ? 24.594 6.73 5.582 1 97.19 122 GLY A N 1
ATOM 931 C CA . GLY A 1 122 ? 23.234 7.188 5.773 1 97.19 122 GLY A CA 1
ATOM 932 C C . GLY A 1 122 ? 22.719 8.039 4.633 1 97.19 122 GLY A C 1
ATOM 933 O O . GLY A 1 122 ? 21.656 8.641 4.73 1 97.19 122 GLY A O 1
ATOM 934 N N . VAL A 1 123 ? 23.547 8.062 3.578 1 97.69 123 VAL A N 1
ATOM 935 C CA . VAL A 1 123 ? 23.141 8.852 2.42 1 97.69 123 VAL A CA 1
ATOM 936 C C . VAL A 1 123 ? 22.141 8.062 1.579 1 97.69 123 VAL A C 1
ATOM 938 O O . VAL A 1 123 ? 22.359 6.887 1.284 1 97.69 123 VAL A O 1
ATOM 941 N N . LEU A 1 124 ? 21.094 8.742 1.22 1 98.06 124 LEU A N 1
ATOM 942 C CA . LEU A 1 124 ? 20.016 8.109 0.454 1 98.06 124 LEU A CA 1
ATOM 943 C C . LEU A 1 124 ? 20.484 7.777 -0.959 1 98.06 124 LEU A C 1
ATOM 945 O O . LEU A 1 124 ? 20.984 8.648 -1.674 1 98.06 124 LEU A O 1
ATOM 949 N N . GLN A 1 125 ? 20.328 6.484 -1.349 1 97.69 125 GLN A N 1
ATOM 950 C CA . GLN A 1 125 ? 20.734 6.043 -2.676 1 97.69 125 GLN A CA 1
ATOM 951 C C . GLN A 1 125 ? 19.531 5.793 -3.576 1 97.69 125 GLN A C 1
ATOM 953 O O . GLN A 1 125 ? 19.656 5.809 -4.805 1 97.69 125 GLN A O 1
ATOM 958 N N . GLY A 1 126 ? 18.406 5.52 -3.023 1 97.19 126 GLY A N 1
ATOM 959 C CA . GLY A 1 126 ? 17.203 5.184 -3.762 1 97.19 126 GLY A CA 1
ATOM 960 C C . GLY A 1 126 ? 16.078 4.691 -2.873 1 97.19 126 GLY A C 1
ATOM 961 O O . GLY A 1 126 ? 16.125 4.852 -1.652 1 97.19 126 GLY A O 1
ATOM 962 N N . LEU A 1 127 ? 15.039 4.207 -3.498 1 96.94 127 LEU A N 1
ATOM 963 C CA . LEU A 1 127 ? 13.891 3.625 -2.811 1 96.94 127 LEU A CA 1
ATOM 964 C C . LEU A 1 127 ? 13.5 2.291 -3.438 1 96.94 127 LEU A C 1
ATOM 966 O O . LEU A 1 127 ? 13.672 2.094 -4.641 1 96.94 127 LEU A O 1
ATOM 970 N N . VAL A 1 128 ? 13.039 1.429 -2.625 1 96.44 128 VAL A N 1
ATOM 971 C CA . VAL A 1 128 ? 12.328 0.242 -3.088 1 96.44 128 VAL A CA 1
ATOM 972 C C . VAL A 1 128 ? 10.891 0.261 -2.564 1 96.44 128 VAL A C 1
ATOM 974 O O . VAL A 1 128 ? 10.672 0.382 -1.357 1 96.44 128 VAL A O 1
ATOM 977 N N . THR A 1 129 ? 9.992 0.162 -3.451 1 93.31 129 THR A N 1
ATOM 978 C CA . THR A 1 129 ? 8.586 0.204 -3.061 1 93.31 129 THR A CA 1
ATOM 979 C C . THR A 1 129 ? 7.902 -1.129 -3.352 1 93.31 129 THR A C 1
ATOM 981 O O . THR A 1 129 ? 8.469 -1.984 -4.039 1 93.31 129 THR A O 1
ATOM 984 N N . GLU A 1 130 ? 6.723 -1.232 -2.809 1 91.88 130 GLU A N 1
ATOM 985 C CA . GLU A 1 130 ? 5.922 -2.416 -3.102 1 91.88 130 GLU A CA 1
ATOM 986 C C . GLU A 1 130 ? 5.656 -2.545 -4.598 1 91.88 130 GLU A C 1
ATOM 988 O O . GLU A 1 130 ? 5.629 -3.654 -5.137 1 91.88 130 GLU A O 1
ATOM 993 N N . THR A 1 131 ? 5.48 -1.43 -5.219 1 90.12 131 THR A N 1
ATOM 994 C CA . THR A 1 131 ? 5.242 -1.438 -6.656 1 90.12 131 THR A CA 1
ATOM 995 C C . THR A 1 131 ? 6.43 -2.041 -7.398 1 90.12 131 THR A C 1
ATOM 997 O O . THR A 1 131 ? 6.254 -2.797 -8.359 1 90.12 131 THR A O 1
ATOM 1000 N N . ASP A 1 132 ? 7.566 -1.73 -7.023 1 92.38 132 ASP A N 1
ATOM 1001 C CA . ASP A 1 132 ? 8.766 -2.318 -7.621 1 92.38 132 ASP A CA 1
ATOM 1002 C C . ASP A 1 132 ? 8.758 -3.84 -7.484 1 92.38 132 ASP A C 1
ATOM 1004 O O . ASP A 1 132 ? 9.109 -4.551 -8.43 1 92.38 132 ASP A O 1
ATOM 1008 N N . LEU A 1 133 ? 8.406 -4.246 -6.316 1 95 133 LEU A N 1
ATOM 1009 C CA . LEU A 1 133 ? 8.398 -5.68 -6.043 1 95 133 LEU A CA 1
ATOM 1010 C C . LEU A 1 133 ? 7.301 -6.375 -6.836 1 95 133 LEU A C 1
ATOM 1012 O O . LEU A 1 133 ? 7.484 -7.504 -7.301 1 95 133 LEU A O 1
ATOM 1016 N N . LEU A 1 134 ? 6.199 -5.715 -6.953 1 94.38 134 LEU A N 1
ATOM 1017 C CA . LEU A 1 134 ? 5.117 -6.285 -7.75 1 94.38 134 LEU A CA 1
ATOM 1018 C C . LEU A 1 134 ? 5.52 -6.395 -9.219 1 94.38 134 LEU A C 1
ATOM 1020 O O . LEU A 1 134 ? 5.152 -7.355 -9.898 1 94.38 134 LEU A O 1
ATOM 1024 N N . ARG A 1 135 ? 6.195 -5.453 -9.711 1 92.25 135 ARG A N 1
ATOM 1025 C CA . ARG A 1 135 ? 6.703 -5.531 -11.07 1 92.25 135 ARG A CA 1
ATOM 1026 C C . ARG A 1 135 ? 7.645 -6.719 -11.242 1 92.25 135 ARG A C 1
ATOM 1028 O O . ARG A 1 135 ? 7.613 -7.402 -12.266 1 92.25 135 ARG A O 1
ATOM 1035 N N . LEU A 1 136 ? 8.477 -6.848 -10.289 1 91.94 136 LEU A N 1
ATOM 1036 C CA . LEU A 1 136 ? 9.367 -8.008 -10.297 1 91.94 136 LEU A CA 1
ATOM 1037 C C . LEU A 1 136 ? 8.57 -9.305 -10.32 1 91.94 136 LEU A C 1
ATOM 1039 O O . LEU A 1 136 ? 8.906 -10.234 -11.062 1 91.94 136 LEU A O 1
ATOM 1043 N N . LEU A 1 137 ? 7.594 -9.367 -9.445 1 92.25 137 LEU A N 1
ATOM 1044 C CA . LEU A 1 137 ? 6.742 -10.547 -9.398 1 92.25 137 LEU A CA 1
ATOM 1045 C C . LEU A 1 137 ? 6.094 -10.812 -10.75 1 92.25 137 LEU A C 1
ATOM 1047 O O . LEU A 1 137 ? 6.031 -11.961 -11.203 1 92.25 137 LEU A O 1
ATOM 1051 N N . GLU A 1 138 ? 5.578 -9.766 -11.391 1 89.44 138 GLU A N 1
ATOM 1052 C CA . GLU A 1 138 ? 4.988 -9.898 -12.719 1 89.44 138 GLU A CA 1
ATOM 1053 C C . GLU A 1 138 ? 5.977 -10.531 -13.695 1 89.44 138 GLU A C 1
ATOM 1055 O O . GLU A 1 138 ? 5.602 -11.391 -14.5 1 89.44 138 GLU A O 1
ATOM 1060 N N . GLU A 1 139 ? 7.16 -10.109 -13.656 1 87 139 GLU A N 1
ATOM 1061 C CA . GLU A 1 139 ? 8.203 -10.633 -14.523 1 87 139 GLU A CA 1
ATOM 1062 C C . GLU A 1 139 ? 8.469 -12.109 -14.242 1 87 139 GLU A C 1
ATOM 1064 O O . GLU A 1 139 ? 8.656 -12.906 -15.164 1 87 139 GLU A O 1
ATOM 1069 N N . LEU A 1 140 ? 8.508 -12.469 -12.992 1 85.19 140 LEU A N 1
ATOM 1070 C CA . LEU A 1 140 ? 8.805 -13.836 -12.586 1 85.19 140 LEU A CA 1
ATOM 1071 C C . LEU A 1 140 ? 7.66 -14.773 -12.977 1 85.19 140 LEU A C 1
ATOM 1073 O O . LEU A 1 140 ? 7.891 -15.953 -13.273 1 85.19 140 LEU A O 1
ATOM 1077 N N . LEU A 1 141 ? 6.492 -14.234 -12.906 1 85.06 141 LEU A N 1
ATOM 1078 C CA . LEU A 1 141 ? 5.34 -15.047 -13.266 1 85.06 141 LEU A CA 1
ATOM 1079 C C . LEU A 1 141 ? 5.254 -15.227 -14.781 1 85.06 141 LEU A C 1
ATOM 1081 O O . LEU A 1 141 ? 4.625 -16.172 -15.266 1 85.06 141 LEU A O 1
ATOM 1085 N N . THR A 1 142 ? 5.73 -14.281 -15.492 1 77.75 142 THR A N 1
ATOM 1086 C CA . THR A 1 142 ? 5.738 -14.359 -16.953 1 77.75 142 THR A CA 1
ATOM 1087 C C . THR A 1 142 ? 6.863 -15.266 -17.438 1 77.75 142 THR A C 1
ATOM 1089 O O . THR A 1 142 ? 6.715 -15.977 -18.438 1 77.75 142 THR A O 1
ATOM 1092 N N . THR A 1 143 ? 8.031 -15.156 -16.953 1 66.06 143 THR A N 1
ATOM 1093 C CA . THR A 1 143 ? 9.188 -15.914 -17.406 1 66.06 143 THR A CA 1
ATOM 1094 C C . THR A 1 143 ? 9.008 -17.406 -17.141 1 66.06 143 THR A C 1
ATOM 1096 O O . THR A 1 143 ? 9.477 -18.234 -17.906 1 66.06 143 THR A O 1
ATOM 1099 N N . GLY A 1 144 ? 8.562 -17.781 -16.062 1 54.22 144 GLY A N 1
ATOM 1100 C CA . GLY A 1 144 ? 8.406 -19.219 -15.938 1 54.22 144 GLY A CA 1
ATOM 1101 C C . GLY A 1 144 ? 7.492 -19.812 -17 1 54.22 144 GLY A C 1
ATOM 1102 O O . GLY A 1 144 ? 7.324 -21.031 -17.062 1 54.22 144 GLY A O 1
ATOM 1103 N N . ALA A 1 145 ? 6.609 -19.141 -17.641 1 46.81 145 ALA A N 1
ATOM 1104 C CA . ALA A 1 145 ? 5.797 -19.688 -18.719 1 46.81 145 ALA A CA 1
ATOM 1105 C C . ALA A 1 145 ? 6.645 -19.969 -19.953 1 46.81 145 ALA A C 1
ATOM 1107 O O . ALA A 1 145 ? 6.16 -20.562 -20.922 1 46.81 145 ALA A O 1
ATOM 1108 N N . LYS A 1 146 ? 7.91 -19.641 -20.062 1 40.38 146 LYS A N 1
ATOM 1109 C CA . LYS A 1 146 ? 8.625 -20.156 -21.219 1 40.38 146 LYS A CA 1
ATOM 1110 C C . LYS A 1 146 ? 9.227 -21.531 -20.922 1 40.38 146 LYS A C 1
ATOM 1112 O O . LYS A 1 146 ? 9.695 -21.781 -19.812 1 40.38 146 LYS A O 1
ATOM 1117 N N . MET B 1 1 ? 7.43 -26.781 -7.906 1 35.34 1 MET B N 1
ATOM 1118 C CA . MET B 1 1 ? 6.223 -26.422 -8.648 1 35.34 1 MET B CA 1
ATOM 1119 C C . MET B 1 1 ? 6.359 -25.047 -9.297 1 35.34 1 MET B C 1
ATOM 1121 O O . MET B 1 1 ? 6.672 -24.078 -8.617 1 35.34 1 MET B O 1
ATOM 1125 N N . ARG B 1 2 ? 6.789 -24.922 -10.336 1 42.28 2 ARG B N 1
ATOM 1126 C CA . ARG B 1 2 ? 7.074 -23.766 -11.18 1 42.28 2 ARG B CA 1
ATOM 1127 C C . ARG B 1 2 ? 5.938 -22.75 -11.117 1 42.28 2 ARG B C 1
ATOM 1129 O O . ARG B 1 2 ? 4.797 -23.047 -11.469 1 42.28 2 ARG B O 1
ATOM 1136 N N . TYR B 1 3 ? 5.828 -21.938 -10.102 1 50.12 3 TYR B N 1
ATOM 1137 C CA . TYR B 1 3 ? 4.758 -20.953 -9.977 1 50.12 3 TYR B CA 1
ATOM 1138 C C . TYR B 1 3 ? 4.453 -20.297 -11.32 1 50.12 3 TYR B C 1
ATOM 1140 O O . TYR B 1 3 ? 5.211 -19.453 -11.797 1 50.12 3 TYR B O 1
ATOM 1148 N N . SER B 1 4 ? 4.125 -21.125 -12.312 1 51.31 4 SER B N 1
ATOM 1149 C CA . SER B 1 4 ? 3.693 -20.922 -13.688 1 51.31 4 SER B CA 1
ATOM 1150 C C . SER B 1 4 ? 2.502 -19.969 -13.766 1 51.31 4 SER B C 1
ATOM 1152 O O . SER B 1 4 ? 1.869 -19.688 -12.742 1 51.31 4 SER B O 1
ATOM 1154 N N . ASP B 1 5 ? 2.387 -19.328 -14.891 1 60.03 5 ASP B N 1
ATOM 1155 C CA . ASP B 1 5 ? 1.211 -18.609 -15.391 1 60.03 5 ASP B CA 1
ATOM 1156 C C . ASP B 1 5 ? -0.076 -19.312 -14.953 1 60.03 5 ASP B C 1
ATOM 1158 O O . ASP B 1 5 ? -1.167 -18.938 -15.391 1 60.03 5 ASP B O 1
ATOM 1162 N N . THR B 1 6 ? 0.145 -20.172 -13.922 1 75.94 6 THR B N 1
ATOM 1163 C CA . THR B 1 6 ? -1.002 -21.047 -13.703 1 75.94 6 THR B CA 1
ATOM 1164 C C . THR B 1 6 ? -1.63 -20.781 -12.336 1 75.94 6 THR B C 1
ATOM 1166 O O . THR B 1 6 ? -2.703 -21.312 -12.031 1 75.94 6 THR B O 1
ATOM 1169 N N . LEU B 1 7 ? -0.979 -20.031 -11.523 1 88.44 7 LEU B N 1
ATOM 1170 C CA . LEU B 1 7 ? -1.566 -19.797 -10.211 1 88.44 7 LEU B CA 1
ATOM 1171 C C . LEU B 1 7 ? -2.801 -18.906 -10.32 1 88.44 7 LEU B C 1
ATOM 1173 O O . LEU B 1 7 ? -2.76 -17.859 -10.969 1 88.44 7 LEU B O 1
ATOM 1177 N N . THR B 1 8 ? -3.906 -19.422 -9.719 1 94.19 8 THR B N 1
ATOM 1178 C CA . THR B 1 8 ? -5.156 -18.672 -9.812 1 94.19 8 THR B CA 1
ATOM 1179 C C . THR B 1 8 ? -5.375 -17.828 -8.562 1 94.19 8 THR B C 1
ATOM 1181 O O . THR B 1 8 ? -4.754 -18.062 -7.523 1 94.19 8 THR B O 1
ATOM 1184 N N . VAL B 1 9 ? -6.227 -16.828 -8.711 1 96 9 VAL B N 1
ATOM 1185 C CA . VAL B 1 9 ? -6.605 -15.945 -7.613 1 96 9 VAL B CA 1
ATOM 1186 C C . VAL B 1 9 ? -7.215 -16.766 -6.48 1 96 9 VAL B C 1
ATOM 1188 O O . VAL B 1 9 ? -6.953 -16.5 -5.305 1 96 9 VAL B O 1
ATOM 1191 N N . GLY B 1 10 ? -8.023 -17.703 -6.84 1 95 10 GL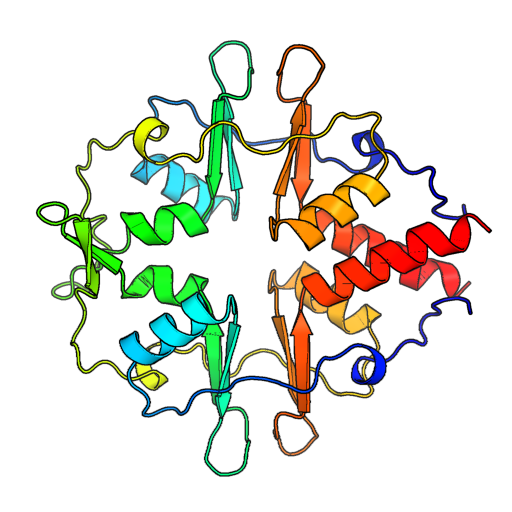Y B N 1
ATOM 1192 C CA . GLY B 1 10 ? -8.656 -18.547 -5.836 1 95 10 GLY B CA 1
ATOM 1193 C C . GLY B 1 10 ? -7.664 -19.25 -4.934 1 95 10 GLY B C 1
ATOM 1194 O O . GLY B 1 10 ? -7.957 -19.5 -3.762 1 95 10 GLY B O 1
ATOM 1195 N N . GLU B 1 11 ? -6.531 -19.578 -5.379 1 93.19 11 GLU B N 1
ATOM 1196 C CA . GLU B 1 11 ? -5.492 -20.266 -4.617 1 93.19 11 GLU B CA 1
ATOM 1197 C C . GLU B 1 11 ? -4.727 -19.297 -3.723 1 93.19 11 GLU B C 1
ATOM 1199 O O . GLU B 1 11 ? -4.062 -19.719 -2.771 1 93.19 11 GLU B O 1
ATOM 1204 N N . LEU B 1 12 ? -4.809 -18.047 -4.004 1 93.75 12 LEU B N 1
ATOM 1205 C CA . LEU B 1 12 ? -4.004 -17.047 -3.309 1 93.75 12 LEU B CA 1
ATOM 1206 C C . LEU B 1 12 ? -4.852 -16.266 -2.318 1 93.75 12 LEU B C 1
ATOM 1208 O O . LEU B 1 12 ? -4.363 -15.852 -1.264 1 93.75 12 LEU B O 1
ATOM 1212 N N . MET B 1 13 ? -6.055 -16.078 -2.627 1 93.44 13 MET B N 1
ATOM 1213 C CA . MET B 1 13 ? -6.883 -15.117 -1.897 1 93.44 13 MET B CA 1
ATOM 1214 C C . MET B 1 13 ? -7.129 -15.594 -0.469 1 93.44 13 MET B C 1
ATOM 1216 O O . MET B 1 13 ? -7.109 -16.797 -0.198 1 93.44 13 MET B O 1
ATOM 1220 N N . HIS B 1 14 ? -7.289 -14.594 0.364 1 90.81 14 HIS B N 1
ATOM 1221 C CA . HIS B 1 14 ? -7.77 -14.961 1.692 1 90.81 14 HIS B CA 1
ATOM 1222 C C . HIS B 1 14 ? -9.289 -14.828 1.783 1 90.81 14 HIS B C 1
ATOM 1224 O O . HIS B 1 14 ? -9.859 -13.875 1.253 1 90.81 14 HIS B O 1
ATOM 1230 N N . ARG B 1 15 ? -9.914 -15.703 2.428 1 90.12 15 ARG B N 1
ATOM 1231 C CA . ARG B 1 15 ? -11.367 -15.836 2.4 1 90.12 15 ARG B CA 1
ATOM 1232 C C . ARG B 1 15 ? -11.984 -15.32 3.689 1 90.12 15 ARG B C 1
ATOM 1234 O O . ARG B 1 15 ? -13.195 -15.055 3.742 1 90.12 15 ARG B O 1
ATOM 1241 N N . ASN B 1 16 ? -11.258 -15.242 4.723 1 87.25 16 ASN B N 1
ATOM 1242 C CA . ASN B 1 16 ? -11.766 -14.695 5.98 1 87.25 16 ASN B CA 1
ATOM 1243 C C . ASN B 1 16 ? -11.68 -13.172 6.008 1 87.25 16 ASN B C 1
ATOM 1245 O O . ASN B 1 16 ? -10.789 -12.609 6.645 1 87.25 16 ASN B O 1
ATOM 1249 N N . VAL B 1 17 ? -12.688 -12.609 5.379 1 90.88 17 VAL B N 1
ATOM 1250 C CA . VAL B 1 17 ? -12.656 -11.164 5.176 1 90.88 17 VAL B CA 1
ATOM 1251 C C . VAL B 1 17 ? -13.633 -10.484 6.129 1 90.88 17 VAL B C 1
ATOM 1253 O O . VAL B 1 17 ? -14.797 -10.891 6.23 1 90.88 17 VAL B O 1
ATOM 1256 N N . VAL B 1 18 ? -13.172 -9.492 6.852 1 92.88 18 VAL B N 1
ATOM 1257 C CA . VAL B 1 18 ? -14.055 -8.648 7.648 1 92.88 18 VAL B CA 1
ATOM 1258 C C . VAL B 1 18 ? -14.719 -7.605 6.75 1 92.88 18 VAL B C 1
ATOM 1260 O O . VAL B 1 18 ? -14.039 -6.922 5.98 1 92.88 18 VAL B O 1
ATOM 1263 N N . THR B 1 19 ? -16.031 -7.586 6.859 1 96.38 19 THR B N 1
ATOM 1264 C CA . THR B 1 19 ? -16.766 -6.672 6 1 96.38 19 THR B CA 1
ATOM 1265 C C . THR B 1 19 ? -17.562 -5.676 6.832 1 96.38 19 THR B C 1
ATOM 1267 O O . THR B 1 19 ? -17.75 -5.871 8.039 1 96.38 19 THR B O 1
ATOM 1270 N N . ALA B 1 20 ? -17.922 -4.613 6.195 1 95.94 20 ALA B N 1
ATOM 1271 C CA . ALA B 1 20 ? -18.828 -3.631 6.785 1 95.94 20 ALA B CA 1
ATOM 1272 C C . ALA B 1 20 ? -20.141 -3.576 6.023 1 95.94 20 ALA B C 1
ATOM 1274 O O . ALA B 1 20 ? -20.25 -4.082 4.902 1 95.94 20 ALA B O 1
ATOM 1275 N N . ARG B 1 21 ? -21.109 -3.004 6.691 1 97.12 21 ARG B N 1
ATOM 1276 C CA . ARG B 1 21 ? -22.391 -2.686 6.051 1 97.12 21 ARG B CA 1
ATOM 1277 C C . ARG B 1 21 ? -22.453 -1.206 5.688 1 97.12 21 ARG B C 1
ATOM 1279 O O . ARG B 1 21 ? -21.797 -0.375 6.312 1 97.12 21 ARG B O 1
ATOM 1286 N N . ALA B 1 22 ? -23.312 -0.99 4.68 1 94.75 22 ALA B N 1
ATOM 1287 C CA . ALA B 1 22 ? -23.438 0.381 4.195 1 94.75 22 ALA B CA 1
ATOM 1288 C C . ALA B 1 22 ? -23.906 1.315 5.309 1 94.75 22 ALA B C 1
ATOM 1290 O O . ALA B 1 22 ? -23.484 2.473 5.375 1 94.75 22 ALA B O 1
ATOM 1291 N N . GLY B 1 23 ? -24.625 0.843 6.199 1 94.5 23 GLY B N 1
ATOM 1292 C CA . GLY B 1 23 ? -25.219 1.665 7.238 1 94.5 23 GLY B CA 1
ATOM 1293 C C . GLY B 1 23 ? -24.359 1.771 8.484 1 94.5 23 GLY B C 1
ATOM 1294 O O . GLY B 1 23 ? -24.719 2.49 9.422 1 94.5 23 GLY B O 1
ATOM 1295 N N . ASP B 1 24 ? -23.297 1.047 8.516 1 92.75 24 ASP B N 1
ATOM 1296 C CA . ASP B 1 24 ? -22.422 1.1 9.688 1 92.75 24 ASP B CA 1
ATOM 1297 C C . ASP B 1 24 ? -21.859 2.504 9.891 1 92.75 24 ASP B C 1
ATOM 1299 O O . ASP B 1 24 ? -21.719 3.268 8.93 1 92.75 24 ASP B O 1
ATOM 1303 N N . ASN B 1 25 ? -21.625 2.785 11.133 1 87.44 25 ASN B N 1
ATOM 1304 C CA . ASN B 1 25 ? -20.984 4.047 11.469 1 87.44 25 ASN B CA 1
ATOM 1305 C C . ASN B 1 25 ? -19.516 4.051 11.039 1 87.44 25 ASN B C 1
ATOM 1307 O O . ASN B 1 25 ? -18.781 3.088 11.281 1 87.44 25 ASN B O 1
ATOM 1311 N N . VAL B 1 26 ? -19.141 5.156 10.477 1 83.12 26 VAL B N 1
ATOM 1312 C CA . VAL B 1 26 ? -17.797 5.25 9.891 1 83.12 26 VAL B CA 1
ATOM 1313 C C . VAL B 1 26 ? -16.75 5.191 10.992 1 83.12 26 VAL B C 1
ATOM 1315 O O . VAL B 1 26 ? -15.734 4.504 10.852 1 83.12 26 VAL B O 1
ATOM 1318 N N . GLU B 1 27 ? -16.969 5.859 12.031 1 77.06 27 GLU B N 1
ATOM 1319 C CA . GLU B 1 27 ? -15.992 5.906 13.109 1 77.06 27 GLU B CA 1
ATOM 1320 C C . GLU B 1 27 ? -15.781 4.527 13.727 1 77.06 27 GLU B C 1
ATOM 1322 O O . GLU B 1 27 ? -14.648 4.117 13.969 1 77.06 27 GLU B O 1
ATOM 1327 N N . ALA B 1 28 ? -16.875 3.906 14.008 1 82.88 28 ALA B N 1
ATOM 1328 C CA . ALA B 1 28 ? -16.797 2.561 14.57 1 82.88 28 ALA B CA 1
ATOM 1329 C C . ALA B 1 28 ? -16.094 1.609 13.602 1 82.88 28 ALA B C 1
ATOM 1331 O O . ALA B 1 28 ? -15.305 0.759 14.023 1 82.88 28 ALA B O 1
ATOM 1332 N N . THR B 1 29 ? -16.406 1.807 12.367 1 86.44 29 THR B N 1
ATOM 1333 C CA . THR B 1 29 ? -15.812 0.96 11.344 1 86.44 29 THR B CA 1
ATOM 1334 C C . THR B 1 29 ? -14.305 1.184 11.266 1 86.44 29 THR B C 1
ATOM 1336 O O . THR B 1 29 ? -13.531 0.224 11.219 1 86.44 29 THR B O 1
ATOM 1339 N N . TYR B 1 30 ? -13.898 2.357 11.367 1 78.88 30 TYR B N 1
ATOM 1340 C CA . TYR B 1 30 ? -12.469 2.658 11.32 1 78.88 30 TYR B CA 1
ATOM 1341 C C . TYR B 1 30 ? -11.758 2.141 12.562 1 78.88 30 TYR B C 1
ATOM 1343 O O . TYR B 1 30 ? -10.625 1.66 12.477 1 78.88 30 TYR B O 1
ATOM 1351 N N . THR B 1 31 ? -12.43 2.316 13.656 1 78.44 31 THR B N 1
ATOM 1352 C CA . THR B 1 31 ? -11.859 1.783 14.891 1 78.44 31 THR B CA 1
ATOM 1353 C C . THR B 1 31 ? -11.609 0.284 14.758 1 78.44 31 THR B C 1
ATOM 1355 O O . THR B 1 31 ? -10.555 -0.209 15.172 1 78.44 31 THR B O 1
ATOM 1358 N N . ALA B 1 32 ? -12.516 -0.353 14.148 1 83.88 32 ALA B N 1
ATOM 1359 C CA . ALA B 1 32 ? -12.375 -1.789 13.922 1 83.88 32 ALA B CA 1
ATOM 1360 C C . ALA B 1 32 ? -11.219 -2.082 12.969 1 83.88 32 ALA B C 1
ATOM 1362 O O . ALA B 1 32 ? -10.484 -3.051 13.156 1 83.88 32 ALA B O 1
ATOM 1363 N N . MET B 1 33 ? -11.07 -1.287 11.938 1 84.25 33 MET B N 1
ATOM 1364 C CA . MET B 1 33 ? -10 -1.457 10.961 1 84.25 33 MET B CA 1
ATOM 1365 C C . MET B 1 33 ? -8.633 -1.27 11.617 1 84.25 33 MET B C 1
ATOM 1367 O O . MET B 1 33 ? -7.703 -2.035 11.352 1 84.25 33 MET B O 1
ATOM 1371 N N . ILE B 1 34 ? -8.602 -0.259 12.445 1 75.81 34 ILE B N 1
ATOM 1372 C CA . ILE B 1 34 ? -7.355 0.026 13.141 1 75.81 34 ILE B CA 1
ATOM 1373 C C . ILE B 1 34 ? -7.02 -1.123 14.086 1 75.81 34 ILE B C 1
ATOM 1375 O O . ILE B 1 34 ? -5.891 -1.62 14.102 1 75.81 34 ILE B O 1
ATOM 1379 N N . ALA B 1 35 ? -7.98 -1.59 14.797 1 78.38 35 ALA B N 1
ATOM 1380 C CA . ALA B 1 35 ? -7.785 -2.662 15.773 1 78.38 35 ALA B CA 1
ATOM 1381 C C . ALA B 1 35 ? -7.379 -3.961 15.078 1 78.38 35 ALA B C 1
ATOM 1383 O O . ALA B 1 35 ? -6.543 -4.707 15.594 1 78.38 35 ALA B O 1
ATOM 1384 N N . GLY B 1 36 ? -7.922 -4.102 13.93 1 79.81 36 GLY B N 1
ATOM 1385 C CA . GLY B 1 36 ? -7.656 -5.328 13.195 1 79.81 36 GLY B CA 1
ATOM 1386 C C . GLY B 1 36 ? -6.492 -5.203 12.227 1 79.81 36 GLY B C 1
ATOM 1387 O O . GLY B 1 36 ? -6.098 -6.184 11.594 1 79.81 36 GLY B O 1
ATOM 1388 N N . ARG B 1 37 ? -5.984 -3.99 12.016 1 75.12 37 ARG B N 1
ATOM 1389 C CA . ARG B 1 37 ? -4.875 -3.695 11.109 1 75.12 37 ARG B CA 1
ATOM 1390 C C . ARG B 1 37 ? -5.246 -3.998 9.664 1 75.12 37 ARG B C 1
ATOM 1392 O O . ARG B 1 37 ? -4.473 -4.621 8.938 1 75.12 37 ARG B O 1
ATOM 1399 N N . PHE B 1 38 ? -6.488 -3.652 9.422 1 80.88 38 PHE B N 1
ATOM 1400 C CA . PHE B 1 38 ? -6.961 -3.787 8.047 1 80.88 38 PHE B CA 1
ATOM 1401 C C . PHE B 1 38 ? -6.836 -2.463 7.301 1 80.88 38 PHE B C 1
ATOM 1403 O O . PHE B 1 38 ? -7.332 -1.435 7.762 1 80.88 38 PHE B O 1
ATOM 1410 N N . ARG B 1 39 ? -6.246 -2.592 6.164 1 80.56 39 ARG B N 1
ATOM 1411 C CA . ARG B 1 39 ? -6.121 -1.378 5.367 1 80.56 39 ARG B CA 1
ATOM 1412 C C . ARG B 1 39 ? -7.332 -1.197 4.453 1 80.56 39 ARG B C 1
ATOM 1414 O O . ARG B 1 39 ? -7.59 -0.095 3.969 1 80.56 39 ARG B O 1
ATOM 1421 N N . HIS B 1 40 ? -7.977 -2.289 4.262 1 89.19 40 HIS B N 1
ATOM 1422 C CA . HIS B 1 40 ? -9.141 -2.285 3.385 1 89.19 40 HIS B CA 1
ATOM 1423 C C . HIS B 1 40 ? -10.289 -3.092 3.986 1 89.19 40 HIS B C 1
ATOM 1425 O O . HIS B 1 40 ? -10.062 -4.152 4.574 1 89.19 40 HIS B O 1
ATOM 1431 N N . MET B 1 41 ? -11.453 -2.549 3.867 1 92.81 41 MET B N 1
ATOM 1432 C CA . MET B 1 41 ? -12.648 -3.242 4.344 1 92.81 41 MET B CA 1
ATOM 1433 C C . MET B 1 41 ? -13.758 -3.195 3.297 1 92.81 41 MET B C 1
ATOM 1435 O O . MET B 1 41 ? -14.328 -2.133 3.033 1 92.81 41 MET B O 1
ATOM 1439 N N . PRO B 1 42 ? -14.094 -4.336 2.713 1 96.5 42 PRO B N 1
ATOM 1440 C CA . PRO B 1 42 ? -15.219 -4.359 1.772 1 96.5 42 PRO B CA 1
ATOM 1441 C C . PRO B 1 42 ? -16.547 -4.055 2.443 1 96.5 42 PRO B C 1
ATOM 1443 O O . PRO B 1 42 ? -16.766 -4.406 3.607 1 96.5 42 PRO B O 1
ATOM 1446 N N . VAL B 1 43 ? -17.328 -3.406 1.722 1 97.06 43 VAL B N 1
ATOM 1447 C CA . VAL B 1 43 ? -18.688 -3.127 2.139 1 97.06 43 VAL B CA 1
ATOM 1448 C C . VAL B 1 43 ? -19.656 -4 1.345 1 97.06 43 VAL B C 1
ATOM 1450 O O . VAL B 1 43 ? -19.656 -3.982 0.112 1 97.06 43 VAL B O 1
ATOM 1453 N N . VAL B 1 44 ? -20.516 -4.77 2.057 1 98 44 VAL B N 1
ATOM 1454 C CA . VAL B 1 44 ? -21.391 -5.715 1.371 1 98 44 VAL B CA 1
ATOM 1455 C C . VAL B 1 44 ? -22.828 -5.512 1.83 1 98 44 VAL B C 1
ATOM 1457 O O . VAL B 1 44 ? -23.078 -4.902 2.875 1 98 44 VAL B O 1
ATOM 1460 N N . ASP B 1 45 ? -23.734 -5.965 1.025 1 97.56 45 ASP B N 1
ATOM 1461 C CA . ASP B 1 45 ? -25.141 -5.949 1.445 1 97.56 45 ASP B CA 1
ATOM 1462 C C . ASP B 1 45 ? -25.5 -7.23 2.197 1 97.56 45 ASP B C 1
ATOM 1464 O O . ASP B 1 45 ? -24.609 -8.008 2.561 1 97.56 45 ASP B O 1
ATOM 1468 N N . ALA B 1 46 ? -26.75 -7.406 2.502 1 96.56 46 ALA B N 1
ATOM 1469 C CA . ALA B 1 46 ? -27.219 -8.508 3.338 1 96.56 46 ALA B CA 1
ATOM 1470 C C . ALA B 1 46 ? -26.984 -9.852 2.658 1 96.56 46 ALA B C 1
ATOM 1472 O O . ALA B 1 46 ? -26.891 -10.891 3.324 1 96.56 46 ALA B O 1
ATOM 1473 N N . LYS B 1 47 ? -26.781 -9.852 1.39 1 97.12 47 LYS B N 1
ATOM 1474 C CA . LYS B 1 47 ? -26.609 -11.086 0.631 1 97.12 47 LYS B CA 1
ATOM 1475 C C . LYS B 1 47 ? -25.125 -11.336 0.328 1 97.12 47 LYS B C 1
ATOM 1477 O O . LYS B 1 47 ? -24.781 -12.281 -0.387 1 97.12 47 LYS B O 1
ATOM 1482 N N . GLY B 1 48 ? -24.297 -10.508 0.764 1 97 48 GLY B N 1
ATOM 1483 C CA . GLY B 1 48 ? -22.875 -10.68 0.554 1 97 48 GLY B CA 1
ATOM 1484 C C . GLY B 1 48 ? -22.375 -10.055 -0.738 1 97 48 GLY B C 1
ATOM 1485 O O . GLY B 1 48 ? -21.219 -10.219 -1.108 1 97 48 GLY B O 1
ATOM 1486 N N . LYS B 1 49 ? -23.312 -9.32 -1.375 1 97.88 49 LYS B N 1
ATOM 1487 C CA . LYS B 1 49 ? -22.906 -8.641 -2.605 1 97.88 49 LYS B CA 1
ATOM 1488 C C . LYS B 1 49 ? -22.047 -7.422 -2.303 1 97.88 49 LYS B C 1
ATOM 1490 O O . LYS B 1 49 ? -22.359 -6.637 -1.408 1 97.88 49 LYS B O 1
ATOM 1495 N N . LEU B 1 50 ? -21.031 -7.254 -3.084 1 98.19 50 LEU B N 1
ATOM 1496 C CA . LEU B 1 50 ? -20.094 -6.152 -2.875 1 98.19 50 LEU B CA 1
ATOM 1497 C C . LEU B 1 50 ? -20.703 -4.828 -3.311 1 98.19 50 LEU B C 1
ATOM 1499 O O . LEU B 1 50 ? -21.156 -4.695 -4.449 1 98.19 50 LEU B O 1
ATOM 1503 N N . LEU B 1 51 ? -20.672 -3.873 -2.371 1 97.56 51 LEU B N 1
ATOM 1504 C CA . LEU B 1 51 ? -21.203 -2.545 -2.654 1 97.56 51 LEU B CA 1
ATOM 1505 C C . LEU B 1 51 ? -20.062 -1.539 -2.854 1 97.56 51 LEU B C 1
ATOM 1507 O O . LEU B 1 51 ? -20.234 -0.55 -3.572 1 97.56 51 LEU B O 1
ATOM 1511 N N . GLY B 1 52 ? -19.031 -1.719 -2.213 1 96.38 52 GLY B N 1
ATOM 1512 C CA . GLY B 1 52 ? -17.906 -0.802 -2.223 1 96.38 52 GLY B CA 1
ATOM 1513 C C . GLY B 1 52 ? -16.75 -1.268 -1.355 1 96.38 52 GLY B C 1
ATOM 1514 O O . GLY B 1 52 ? -16.688 -2.439 -0.978 1 96.38 52 GLY B O 1
ATOM 1515 N N . ILE B 1 53 ? -15.836 -0.356 -1.147 1 94.44 53 ILE B N 1
ATOM 1516 C CA . ILE B 1 53 ? -14.672 -0.657 -0.313 1 94.44 53 ILE B CA 1
ATOM 1517 C C . ILE B 1 53 ? 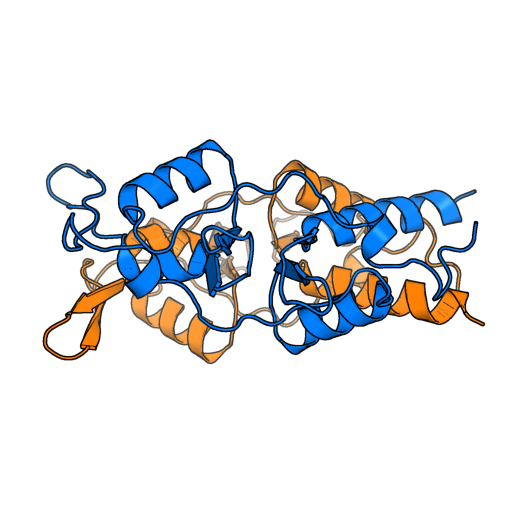-14.25 0.596 0.45 1 94.44 53 ILE B C 1
ATOM 1519 O O . ILE B 1 53 ? -14.258 1.699 -0.101 1 94.44 53 ILE B O 1
ATOM 1523 N N . LEU B 1 54 ? -14.008 0.375 1.721 1 88.75 54 LEU B N 1
ATOM 1524 C CA . LEU B 1 54 ? -13.422 1.414 2.557 1 88.75 54 LEU B CA 1
ATOM 1525 C C . LEU B 1 54 ? -11.914 1.197 2.715 1 88.75 54 LEU B C 1
ATOM 1527 O O . LEU B 1 54 ? -11.477 0.097 3.059 1 88.75 54 LEU B O 1
ATOM 1531 N N . SER B 1 55 ? -11.125 2.184 2.365 1 82.06 55 SER B N 1
ATOM 1532 C CA . SER B 1 55 ? -9.68 2.074 2.537 1 82.06 55 SER B CA 1
ATOM 1533 C C . SER B 1 55 ? -9.156 3.107 3.533 1 82.06 55 SER B C 1
ATOM 1535 O O . SER B 1 55 ? -9.828 4.102 3.809 1 82.06 55 SER B O 1
ATOM 1537 N N . ASP B 1 56 ? -8.086 2.775 4.152 1 71.19 56 ASP B N 1
ATOM 1538 C CA . ASP B 1 56 ? -7.449 3.715 5.074 1 71.19 56 ASP B CA 1
ATOM 1539 C C . ASP B 1 56 ? -7.121 5.031 4.375 1 71.19 56 ASP B C 1
ATOM 1541 O O . ASP B 1 56 ? -7.145 6.094 4.996 1 71.19 56 ASP B O 1
ATOM 1545 N N . ARG B 1 57 ? -6.934 4.949 3.115 1 64.5 57 ARG B N 1
ATOM 1546 C CA . ARG B 1 57 ? -6.668 6.176 2.367 1 64.5 57 ARG B CA 1
ATOM 1547 C C . ARG B 1 57 ? -7.934 7.012 2.219 1 64.5 57 ARG B C 1
ATOM 1549 O O . ARG B 1 57 ? -7.867 8.242 2.133 1 64.5 57 ARG B O 1
ATOM 1556 N N . ASP B 1 58 ? -9.016 6.391 1.983 1 61.94 58 ASP B N 1
ATOM 1557 C CA . ASP B 1 58 ? -10.281 7.098 1.869 1 61.94 58 ASP B CA 1
ATOM 1558 C C . ASP B 1 58 ? -10.586 7.887 3.141 1 61.94 58 ASP B C 1
ATOM 1560 O O . ASP B 1 58 ? -11.297 8.898 3.096 1 61.94 58 ASP B O 1
ATOM 1564 N N . LEU B 1 59 ? -10.148 7.398 4.191 1 54.41 59 LEU B N 1
ATOM 1565 C CA . LEU B 1 59 ? -10.469 8.023 5.473 1 54.41 59 LEU B CA 1
ATOM 1566 C C . LEU B 1 59 ? -9.57 9.234 5.723 1 54.41 59 LEU B C 1
ATOM 1568 O O . LEU B 1 59 ? -9.945 10.141 6.461 1 54.41 59 LEU B O 1
ATOM 1572 N N . ARG B 1 60 ? -8.445 9.078 5.156 1 50.31 60 ARG B N 1
ATOM 1573 C CA . ARG B 1 60 ? -7.559 10.234 5.297 1 50.31 60 ARG B CA 1
ATOM 1574 C C . ARG B 1 60 ? -8.289 11.531 4.969 1 50.31 60 ARG B C 1
ATOM 1576 O O . ARG B 1 60 ? -7.992 12.578 5.551 1 50.31 60 ARG B O 1
ATOM 1583 N N . ASN B 1 61 ? -9.109 11.352 4.086 1 47.66 61 ASN B N 1
ATOM 1584 C CA . ASN B 1 61 ? -9.812 12.547 3.625 1 47.66 61 ASN B CA 1
ATOM 1585 C C . ASN B 1 61 ? -10.93 12.938 4.586 1 47.66 61 ASN B C 1
ATOM 1587 O O . ASN B 1 61 ? -11.383 14.086 4.578 1 47.66 61 ASN B O 1
ATOM 1591 N N . VAL B 1 62 ? -11.383 11.961 5.297 1 45.25 62 VAL B N 1
ATOM 1592 C CA . VAL B 1 62 ? -12.602 12.281 6.035 1 45.25 62 VAL B CA 1
ATOM 1593 C C . VAL B 1 62 ? -12.242 12.68 7.469 1 45.25 62 VAL B C 1
ATOM 1595 O O . VAL B 1 62 ? -12.805 13.633 8.016 1 45.25 62 VAL B O 1
ATOM 1598 N N . LEU B 1 63 ? -11.711 11.75 8.234 1 44.06 63 LEU B N 1
ATOM 1599 C CA . LEU B 1 63 ? -11.93 11.758 9.672 1 44.06 63 LEU B CA 1
ATOM 1600 C C . LEU B 1 63 ? -11.016 12.766 10.359 1 44.06 63 LEU B C 1
ATOM 1602 O O . LEU B 1 63 ? -11.461 13.531 11.219 1 44.06 63 LEU B O 1
ATOM 1606 N N . VAL B 1 64 ? -9.68 12.406 10.625 1 42.19 64 VAL B N 1
ATOM 1607 C CA . VAL B 1 64 ? -9.164 12.422 11.992 1 42.19 64 VAL B CA 1
ATOM 1608 C C . VAL B 1 64 ? -8.695 13.828 12.352 1 42.19 64 VAL B C 1
ATOM 1610 O O . VAL B 1 64 ? -7.812 14.383 11.688 1 42.19 64 VAL B O 1
ATOM 1613 N N . PHE B 1 65 ? -9.547 14.664 12.758 1 39.97 65 PHE B N 1
ATOM 1614 C CA . PHE B 1 65 ? -9.125 15.836 13.516 1 39.97 65 PHE B CA 1
ATOM 1615 C C . PHE B 1 65 ? -8.57 15.43 14.875 1 39.97 65 PHE B C 1
ATOM 1617 O O . PHE B 1 65 ? -9.25 14.75 15.648 1 39.97 65 PHE B O 1
ATOM 1624 N N . ILE B 1 66 ? -7.355 15.148 14.891 1 40 66 ILE B N 1
ATOM 1625 C CA . ILE B 1 66 ? -6.832 15.031 16.25 1 40 66 ILE B CA 1
ATOM 1626 C C . ILE B 1 66 ? -6.863 16.391 16.938 1 40 66 ILE B C 1
ATOM 1628 O O . ILE B 1 66 ? -6.309 17.375 16.422 1 40 66 ILE B O 1
ATOM 1632 N N . ASN B 1 67 ? -7.789 16.516 17.828 1 40.03 67 ASN B N 1
ATOM 1633 C CA . ASN B 1 67 ? -7.809 17.703 18.672 1 40.03 67 ASN B CA 1
ATOM 1634 C C . ASN B 1 67 ? -6.488 17.891 19.406 1 40.03 67 ASN B C 1
ATOM 1636 O O . ASN B 1 67 ? -6.078 17 20.172 1 40.03 67 ASN B O 1
ATOM 1640 N N . GLU B 1 68 ? -5.746 18.734 19.016 1 42.66 68 GLU B N 1
ATOM 1641 C CA . GLU B 1 68 ? -4.457 19.062 19.625 1 42.66 68 GLU B CA 1
ATOM 1642 C C . GLU B 1 68 ? -4.578 19.219 21.141 1 42.66 68 GLU B C 1
ATOM 1644 O O . GLU B 1 68 ? -3.615 18.984 21.875 1 42.66 68 GLU B O 1
ATOM 1649 N N . ALA B 1 69 ? -5.641 19.75 21.641 1 41.78 69 ALA B N 1
ATOM 1650 C CA . ALA B 1 69 ? -5.711 20.078 23.062 1 41.78 69 ALA B CA 1
ATOM 1651 C C . ALA B 1 69 ? -5.598 18.812 23.922 1 41.78 69 ALA B C 1
ATOM 1653 O O . ALA B 1 69 ? -4.953 18.828 24.969 1 41.78 69 ALA B O 1
ATOM 1654 N N . ASP B 1 70 ? -6.238 17.719 23.531 1 41.75 70 ASP B N 1
ATOM 1655 C CA . ASP B 1 70 ? -6.211 16.547 24.391 1 41.75 70 ASP B CA 1
ATOM 1656 C C . ASP B 1 70 ? -5.637 15.336 23.656 1 41.75 70 ASP B C 1
ATOM 1658 O O . ASP B 1 70 ? -5.5 14.258 24.234 1 41.75 70 ASP B O 1
ATOM 1662 N N . GLY B 1 71 ? -5.055 15.664 22.453 1 44.38 71 GLY B N 1
ATOM 1663 C CA . GLY B 1 71 ? -4.438 14.625 21.641 1 44.38 71 GLY B CA 1
ATOM 1664 C C . GLY B 1 71 ? -5.438 13.641 21.078 1 44.38 71 GLY B C 1
ATOM 1665 O O . GLY B 1 71 ? -5.055 12.594 20.547 1 44.38 71 GLY B O 1
ATOM 1666 N N . LYS B 1 72 ? -6.637 14.008 21.578 1 44.5 72 LYS B N 1
ATOM 1667 C CA . LYS B 1 72 ? -7.699 13.07 21.219 1 44.5 72 LYS B CA 1
ATOM 1668 C C . LYS B 1 72 ? -8.125 13.25 19.766 1 44.5 72 LYS B C 1
ATOM 1670 O O . LYS B 1 72 ? -8.102 14.367 19.234 1 44.5 72 LYS B O 1
ATOM 1675 N N . LYS B 1 73 ? -8.07 12.219 19.031 1 43.75 73 LYS B N 1
ATOM 1676 C CA . LYS B 1 73 ? -8.539 12.117 17.656 1 43.75 73 LYS B CA 1
ATOM 1677 C C . LYS B 1 73 ? -10.039 12.359 17.562 1 43.75 73 LYS B C 1
ATOM 1679 O O . LYS B 1 73 ? -10.82 11.766 18.312 1 43.75 73 LYS B O 1
ATOM 1684 N N . SER B 1 74 ? -10.469 13.625 17.422 1 43.97 74 SER B N 1
ATOM 1685 C CA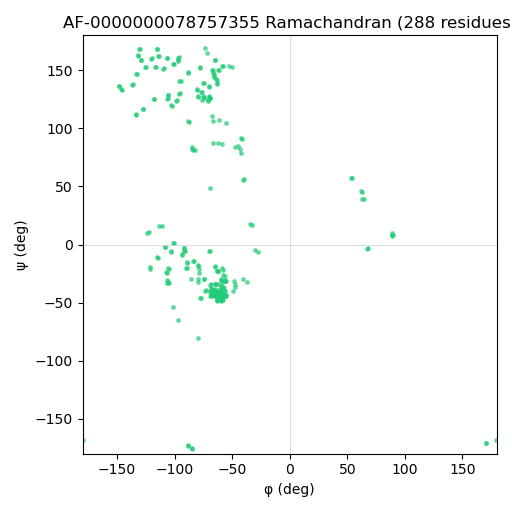 . SER B 1 74 ? -11.898 13.812 17.203 1 43.97 74 SER B CA 1
ATOM 1686 C C . SER B 1 74 ? -12.258 13.742 15.719 1 43.97 74 SER B C 1
ATOM 1688 O O . SER B 1 74 ? -11.445 14.109 14.867 1 43.97 74 SER B O 1
ATOM 1690 N N . VAL B 1 75 ? -12.836 12.688 15.297 1 45.81 75 VAL B N 1
ATOM 1691 C CA . VAL B 1 75 ? -13.438 12.641 13.961 1 45.81 75 VAL B CA 1
ATOM 1692 C C . VAL B 1 7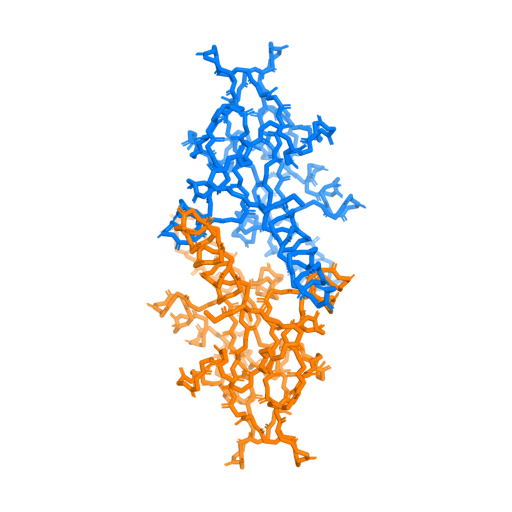5 ? -14.297 13.875 13.742 1 45.81 75 VAL B C 1
ATOM 1694 O O . VAL B 1 75 ? -15.211 14.156 14.516 1 45.81 75 VAL B O 1
ATOM 1697 N N . VAL B 1 76 ? -13.672 14.867 13.352 1 46.25 76 VAL B N 1
ATOM 1698 C CA . VAL B 1 76 ? -14.461 16.094 13.203 1 46.25 76 VAL B CA 1
ATOM 1699 C C . VAL B 1 76 ? -15.82 15.758 12.602 1 46.25 76 VAL B C 1
ATOM 1701 O O . VAL B 1 76 ? -16.75 16.562 12.672 1 46.25 76 VAL B O 1
ATOM 1704 N N . GLY B 1 77 ? -15.891 14.688 11.781 1 48.66 77 GLY B N 1
ATOM 1705 C CA . GLY B 1 77 ? -17.125 14.672 11.008 1 48.66 77 GLY B CA 1
ATOM 1706 C C . GLY B 1 77 ? -18.328 14.289 11.828 1 48.66 77 GLY B C 1
ATOM 1707 O O . GLY B 1 77 ? -18.219 14.039 13.031 1 48.66 77 GLY B O 1
ATOM 1708 N N . ASP B 1 78 ? -19.562 14.492 11.203 1 51.5 78 ASP B N 1
ATOM 1709 C CA . ASP B 1 78 ? -20.891 14.086 11.672 1 51.5 78 ASP B CA 1
ATOM 1710 C C . ASP B 1 78 ? -20.859 12.68 12.258 1 51.5 78 ASP B C 1
ATOM 1712 O O . ASP B 1 78 ? -20.562 11.711 11.547 1 51.5 78 ASP B O 1
ATOM 1716 N N . ARG B 1 79 ? -20.625 12.656 13.609 1 56.56 79 ARG B N 1
ATOM 1717 C CA . ARG B 1 79 ? -20.734 11.391 14.328 1 56.56 79 ARG B CA 1
ATOM 1718 C C . ARG B 1 79 ? -21.766 10.477 13.672 1 56.56 79 ARG B C 1
ATOM 1720 O O . ARG B 1 79 ? -21.844 9.289 14 1 56.56 79 ARG B O 1
ATOM 1727 N N . GLN B 1 80 ? -22.406 11.023 12.68 1 66.62 80 GLN B N 1
ATOM 1728 C CA . GLN B 1 80 ? -23.5 10.25 12.086 1 66.62 80 GLN B CA 1
ATOM 1729 C C . GLN B 1 80 ? -23.172 9.844 10.656 1 66.62 80 GLN B C 1
ATOM 1731 O O . GLN B 1 80 ? -24.031 9.328 9.938 1 66.62 80 GLN B O 1
ATOM 1736 N N . LEU B 1 81 ? -21.922 9.938 10.328 1 77.94 81 LEU B N 1
ATOM 1737 C CA . LEU B 1 81 ? -21.562 9.586 8.961 1 77.94 81 LEU B CA 1
ATOM 1738 C C . LEU B 1 81 ? -21.531 8.07 8.789 1 77.94 81 LEU B C 1
ATOM 1740 O O . LEU B 1 81 ? -21.047 7.348 9.656 1 77.94 81 LEU B O 1
ATOM 1744 N N . THR B 1 82 ? -22.188 7.633 7.727 1 87.06 82 THR B N 1
ATOM 1745 C CA . THR B 1 82 ? -22.25 6.203 7.453 1 87.06 82 THR B CA 1
ATOM 1746 C C . THR B 1 82 ? -21.188 5.797 6.43 1 87.06 82 THR B C 1
ATOM 1748 O O . THR B 1 82 ? -20.672 6.641 5.695 1 87.06 82 THR B O 1
ATOM 1751 N N . VAL B 1 83 ? -20.875 4.566 6.426 1 89.31 83 VAL B N 1
ATOM 1752 C CA . VAL B 1 83 ? -19.891 3.977 5.523 1 89.31 83 VAL B CA 1
ATOM 1753 C C . VAL B 1 83 ? -20.297 4.23 4.074 1 89.31 83 VAL B C 1
ATOM 1755 O O . VAL B 1 83 ? -19.453 4.5 3.217 1 89.31 83 VAL B O 1
ATOM 1758 N N . GLU B 1 84 ? -21.531 4.188 3.824 1 89.81 84 GLU B N 1
ATOM 1759 C CA . GLU B 1 84 ? -22.062 4.387 2.479 1 89.81 84 GLU B CA 1
ATOM 1760 C C . GLU B 1 84 ? -21.609 5.723 1.897 1 89.81 84 GLU B C 1
ATOM 1762 O O . GLU B 1 84 ? -21.359 5.832 0.695 1 89.81 84 GLU B O 1
ATOM 1767 N N . LYS B 1 85 ? -21.422 6.645 2.693 1 82.75 85 LYS B N 1
ATOM 1768 C CA . LYS B 1 85 ? -21.141 8 2.246 1 82.75 85 LYS B CA 1
ATOM 1769 C C . LYS B 1 85 ? -19.641 8.18 1.947 1 82.75 85 LYS B C 1
ATOM 1771 O O . LYS B 1 85 ? -19.25 9.133 1.274 1 82.75 85 LYS B O 1
ATOM 1776 N N . VAL B 1 86 ? -18.875 7.254 2.395 1 81.75 86 VAL B N 1
ATOM 1777 C CA . VAL B 1 86 ? -17.453 7.508 2.293 1 81.75 86 VAL B CA 1
ATOM 1778 C C . VAL B 1 86 ? -16.781 6.41 1.46 1 81.75 86 VAL B C 1
ATOM 1780 O O . VAL B 1 86 ? -15.664 6.582 0.973 1 81.75 86 VAL B O 1
ATOM 1783 N N . MET B 1 87 ? -17.422 5.336 1.346 1 86.88 87 MET B N 1
ATOM 1784 C CA . MET B 1 87 ? -16.812 4.195 0.665 1 86.88 87 MET B CA 1
ATOM 1785 C C . MET B 1 87 ? -16.609 4.492 -0.817 1 86.88 87 MET B C 1
ATOM 1787 O O . MET B 1 87 ? -17.328 5.312 -1.396 1 86.88 87 MET B O 1
ATOM 1791 N N . THR B 1 88 ? -15.578 3.949 -1.4 1 89.19 88 THR B N 1
ATOM 1792 C CA . THR B 1 88 ? -15.43 3.918 -2.852 1 89.19 88 THR B CA 1
ATOM 1793 C C . THR B 1 88 ? -16.422 2.939 -3.471 1 89.19 88 THR B C 1
ATOM 1795 O O . THR B 1 88 ? -16.438 1.757 -3.121 1 89.19 88 THR B O 1
ATOM 1798 N N . ARG B 1 89 ? -17.172 3.463 -4.34 1 91.62 89 ARG B N 1
ATOM 1799 C CA . ARG B 1 89 ? -18.188 2.617 -4.965 1 91.62 89 ARG B CA 1
ATOM 1800 C C . ARG B 1 89 ? -17.625 1.907 -6.191 1 91.62 89 ARG B C 1
ATOM 1802 O O . ARG B 1 89 ? -16.75 2.436 -6.875 1 91.62 89 ARG B O 1
ATOM 1809 N N . ASP B 1 90 ? -18.141 0.695 -6.445 1 89.38 90 ASP B N 1
ATOM 1810 C CA . ASP B 1 90 ? -17.828 -0.11 -7.621 1 89.38 90 ASP B CA 1
ATOM 1811 C C . ASP B 1 90 ? -16.328 -0.281 -7.789 1 89.38 90 ASP B C 1
ATOM 1813 O O . ASP B 1 90 ? -15.773 0.029 -8.844 1 89.38 90 ASP B O 1
ATOM 1817 N N . PRO B 1 91 ? -15.758 -0.808 -6.762 1 94.38 91 PRO B N 1
ATOM 1818 C CA . PRO B 1 91 ? -14.32 -1.066 -6.891 1 94.38 91 PRO B CA 1
ATOM 1819 C C . PRO B 1 91 ? -14 -2.111 -7.957 1 94.38 91 PRO B C 1
ATOM 1821 O O . PRO B 1 91 ? -14.883 -2.871 -8.367 1 94.38 91 PRO B O 1
ATOM 1824 N N . MET B 1 92 ? -12.758 -2.057 -8.414 1 95.38 92 MET B N 1
ATOM 1825 C CA . MET B 1 92 ? -12.305 -3.123 -9.297 1 95.38 92 MET B CA 1
ATOM 1826 C C . MET B 1 92 ? -12.305 -4.469 -8.586 1 95.38 92 MET B C 1
ATOM 1828 O O . MET B 1 92 ? -11.93 -4.555 -7.414 1 95.38 92 MET B O 1
ATOM 1832 N N . THR B 1 93 ? -12.75 -5.477 -9.297 1 97.56 93 THR B N 1
ATOM 1833 C CA . THR B 1 93 ? -12.805 -6.824 -8.742 1 97.56 93 THR B CA 1
ATOM 1834 C C . THR B 1 93 ? -12.188 -7.832 -9.703 1 97.56 93 THR B C 1
ATOM 1836 O O . THR B 1 93 ? -11.945 -7.516 -10.867 1 97.56 93 THR B O 1
ATOM 1839 N N . VAL B 1 94 ? -11.883 -8.945 -9.172 1 97.81 94 VAL B N 1
ATOM 1840 C CA . VAL B 1 94 ? -11.438 -10.086 -9.969 1 97.81 94 VAL B CA 1
ATOM 1841 C C . VAL B 1 94 ? -12.227 -11.328 -9.586 1 97.81 94 VAL B C 1
ATOM 1843 O O . VAL B 1 94 ? -12.961 -11.328 -8.602 1 97.81 94 VAL B O 1
ATOM 1846 N N . GLU B 1 95 ? -12.07 -12.344 -10.406 1 97.88 95 GLU B N 1
ATOM 1847 C CA . GLU B 1 95 ? -12.711 -13.625 -10.141 1 97.88 95 GLU B CA 1
ATOM 1848 C C . GLU B 1 95 ? -11.695 -14.672 -9.68 1 97.88 95 GLU B C 1
ATOM 1850 O O . GLU B 1 95 ? -10.492 -14.516 -9.914 1 97.88 95 GLU B O 1
ATOM 1855 N N . SER B 1 96 ? -12.227 -15.719 -9.031 1 96.5 96 SER B N 1
ATOM 1856 C CA . SER B 1 96 ? -11.352 -16.734 -8.469 1 96.5 96 SER B CA 1
ATOM 1857 C C . SER B 1 96 ? -10.539 -17.438 -9.562 1 96.5 96 SER B C 1
ATOM 1859 O O . SER B 1 96 ? -9.43 -17.906 -9.305 1 96.5 96 SER B O 1
ATOM 1861 N N . GLU B 1 97 ? -10.992 -17.422 -10.781 1 95.94 97 GLU B N 1
ATOM 1862 C CA . GLU B 1 97 ? -10.352 -18.141 -11.875 1 95.94 97 GLU B CA 1
ATOM 1863 C C . GLU B 1 97 ? -9.297 -17.281 -12.562 1 95.94 97 GLU B C 1
ATOM 1865 O O . GLU B 1 97 ? -8.5 -17.797 -13.359 1 95.94 97 GLU B O 1
ATOM 1870 N N . ASP B 1 98 ? -9.359 -16.031 -12.312 1 95.69 98 ASP B N 1
ATOM 1871 C CA . ASP B 1 98 ? -8.344 -15.164 -12.914 1 95.69 98 ASP B CA 1
ATOM 1872 C C . ASP B 1 98 ? -6.941 -15.594 -12.484 1 95.69 98 ASP B C 1
ATOM 1874 O O . ASP B 1 98 ? -6.766 -16.234 -11.445 1 95.69 98 ASP B O 1
ATOM 1878 N N . SER B 1 99 ? -6 -15.289 -13.32 1 94.62 99 SER B N 1
ATOM 1879 C CA . SER B 1 99 ? -4.609 -15.578 -12.977 1 94.62 99 SER B CA 1
ATOM 1880 C C . SER B 1 99 ? -4.055 -14.539 -12.008 1 94.62 99 SER B C 1
ATOM 1882 O O . SER B 1 99 ? -4.477 -13.383 -12.023 1 94.62 99 SER B O 1
ATOM 1884 N N . VAL B 1 100 ? -3.127 -14.953 -11.242 1 94.69 100 VAL B N 1
ATOM 1885 C CA . VAL B 1 100 ? -2.451 -14.039 -10.328 1 94.69 100 VAL B CA 1
ATOM 1886 C C . VAL B 1 100 ? -1.723 -12.961 -11.125 1 94.69 100 VAL B C 1
ATOM 1888 O O . VAL B 1 100 ? -1.656 -11.805 -10.695 1 94.69 100 VAL B O 1
ATOM 1891 N N . ARG B 1 101 ? -1.229 -13.297 -12.242 1 93 101 ARG B N 1
ATOM 1892 C CA . ARG B 1 101 ? -0.581 -12.312 -13.102 1 93 101 ARG B CA 1
ATOM 1893 C C . ARG B 1 101 ? -1.521 -11.156 -13.422 1 93 101 ARG B C 1
ATOM 1895 O O . ARG B 1 101 ? -1.105 -9.992 -13.43 1 93 101 ARG B O 1
ATOM 1902 N N . THR B 1 102 ? -2.701 -11.492 -13.703 1 93.69 102 THR B N 1
ATOM 1903 C CA . THR B 1 102 ? -3.707 -10.477 -13.984 1 93.69 102 THR B CA 1
ATOM 1904 C C . THR B 1 102 ? -3.875 -9.539 -12.797 1 93.69 102 THR B C 1
ATOM 1906 O O . THR B 1 102 ? -3.977 -8.32 -12.969 1 93.69 102 THR B O 1
ATOM 1909 N N . VAL B 1 103 ? -3.916 -10.125 -11.664 1 95.5 103 VAL B N 1
ATOM 1910 C CA . VAL B 1 103 ? -4.062 -9.352 -10.438 1 95.5 103 VAL B CA 1
ATOM 1911 C C . VAL B 1 103 ? -2.9 -8.375 -10.305 1 95.5 103 VAL B C 1
ATOM 1913 O O . VAL B 1 103 ? -3.109 -7.184 -10.047 1 95.5 103 VAL B O 1
ATOM 1916 N N . VAL B 1 104 ? -1.708 -8.852 -10.484 1 95.25 104 VAL B N 1
ATOM 1917 C CA . VAL B 1 104 ? -0.513 -8.023 -10.367 1 95.25 104 VAL B CA 1
ATOM 1918 C C . VAL B 1 104 ? -0.576 -6.883 -11.375 1 95.25 104 VAL B C 1
ATOM 1920 O O . VAL B 1 104 ? -0.319 -5.727 -11.031 1 95.25 104 VAL B O 1
ATOM 1923 N N . LYS B 1 105 ? -0.959 -7.18 -12.578 1 94.06 105 LYS B N 1
ATOM 1924 C CA . LYS B 1 105 ? -1.056 -6.172 -13.633 1 94.06 105 LYS B CA 1
ATOM 1925 C C . LYS B 1 105 ? -2.049 -5.078 -13.25 1 94.06 105 LYS B C 1
ATOM 1927 O O . LYS B 1 105 ? -1.764 -3.889 -13.422 1 94.06 105 LYS B O 1
ATOM 1932 N N . ILE B 1 106 ? -3.154 -5.457 -12.766 1 94.88 106 ILE B N 1
ATOM 1933 C CA . ILE B 1 106 ? -4.195 -4.512 -12.383 1 94.88 106 ILE B CA 1
ATOM 1934 C C . ILE B 1 106 ? -3.689 -3.613 -11.258 1 94.88 106 ILE B C 1
ATOM 1936 O O . ILE B 1 106 ? -3.842 -2.391 -11.312 1 94.88 106 ILE B O 1
ATOM 1940 N N . MET B 1 107 ? -3.082 -4.195 -10.234 1 93.94 107 MET B N 1
ATOM 1941 C CA . MET B 1 107 ? -2.633 -3.439 -9.07 1 93.94 107 MET B CA 1
ATOM 1942 C C . MET B 1 107 ? -1.532 -2.455 -9.445 1 93.94 107 MET B C 1
ATOM 1944 O O . MET B 1 107 ? -1.518 -1.319 -8.969 1 93.94 107 MET B O 1
ATOM 1948 N N . VAL B 1 108 ? -0.66 -2.916 -10.297 1 91 108 VAL B N 1
ATOM 1949 C CA . VAL B 1 108 ? 0.437 -2.055 -10.727 1 91 108 VAL B CA 1
ATOM 1950 C C . VAL B 1 108 ? -0.106 -0.918 -11.586 1 91 108 VAL B C 1
ATOM 1952 O O . VAL B 1 108 ? 0.267 0.243 -11.406 1 91 108 VAL B O 1
ATOM 1955 N N . LYS B 1 109 ? -0.966 -1.229 -12.469 1 91.62 109 LYS B N 1
ATOM 1956 C CA . LYS B 1 109 ? -1.503 -0.257 -13.414 1 91.62 109 LYS B CA 1
ATOM 1957 C C . LYS B 1 109 ? -2.363 0.785 -12.703 1 91.62 109 LYS B C 1
ATOM 1959 O O . LYS B 1 109 ? -2.262 1.979 -12.992 1 91.62 109 LYS B O 1
ATOM 1964 N N . HIS B 1 110 ? -3.18 0.366 -11.781 1 89.31 110 HIS B N 1
ATOM 1965 C CA . HIS B 1 110 ? -4.172 1.255 -11.188 1 89.31 110 HIS B CA 1
ATOM 1966 C C . HIS B 1 110 ? -3.738 1.71 -9.797 1 89.31 110 HIS B C 1
ATOM 1968 O O . HIS B 1 110 ? -4.43 2.502 -9.156 1 89.31 110 HIS B O 1
ATOM 1974 N N . LYS B 1 111 ? -2.66 1.188 -9.297 1 84.31 111 LYS B N 1
ATOM 1975 C CA . LYS B 1 111 ? -2.066 1.575 -8.023 1 84.31 111 LYS B CA 1
ATOM 1976 C C . LYS B 1 111 ? -3.023 1.309 -6.863 1 84.31 111 LYS B C 1
ATOM 1978 O O . LYS B 1 111 ? -3.256 2.186 -6.027 1 84.31 111 LYS B O 1
ATOM 1983 N N . VAL B 1 112 ? -3.586 0.177 -6.898 1 88.25 112 VAL B N 1
ATOM 1984 C CA . VAL B 1 112 ? -4.434 -0.267 -5.797 1 88.25 112 VAL B CA 1
ATOM 1985 C C . VAL B 1 112 ? -3.74 -1.396 -5.035 1 88.25 112 VAL B C 1
ATOM 1987 O O . VAL B 1 112 ? -3.014 -2.197 -5.629 1 88.25 112 VAL B O 1
ATOM 1990 N N . GLY B 1 113 ? -4.043 -1.497 -3.758 1 88.75 113 GLY B N 1
ATOM 1991 C CA . GLY B 1 113 ? -3.352 -2.473 -2.928 1 88.75 113 GLY B CA 1
ATOM 1992 C C . GLY B 1 113 ? -4.227 -3.648 -2.537 1 88.75 113 GLY B C 1
ATOM 1993 O O . GLY B 1 113 ? -3.789 -4.535 -1.804 1 88.75 113 GLY B O 1
ATOM 1994 N N . CYS B 1 114 ? -5.398 -3.551 -2.965 1 92.44 114 CYS B N 1
ATOM 1995 C CA . CYS B 1 114 ? -6.352 -4.602 -2.635 1 92.44 114 CYS B CA 1
ATOM 1996 C C . CYS B 1 114 ? -7.371 -4.789 -3.754 1 92.44 114 CYS B C 1
ATOM 1998 O O . CYS B 1 114 ? -7.855 -3.809 -4.324 1 92.44 114 CYS B O 1
ATOM 2000 N N . LEU B 1 115 ? -7.645 -6.066 -4.074 1 96.56 115 LEU B N 1
ATOM 2001 C CA . LEU B 1 115 ? -8.688 -6.395 -5.039 1 96.56 115 LEU B CA 1
ATOM 2002 C C . LEU B 1 115 ? -9.664 -7.406 -4.457 1 96.56 115 LEU B C 1
ATOM 2004 O O . LEU B 1 115 ? -9.289 -8.531 -4.137 1 96.56 115 LEU B O 1
ATOM 2008 N N . PRO B 1 116 ? -10.93 -7.012 -4.305 1 97.75 116 PRO B N 1
ATOM 2009 C CA . PRO B 1 116 ? -11.938 -8 -3.926 1 97.75 116 PRO B CA 1
ATOM 2010 C C . PRO B 1 116 ? -12.133 -9.086 -4.98 1 97.75 116 PRO B C 1
ATOM 2012 O O . PRO B 1 116 ? -12.062 -8.805 -6.18 1 97.75 116 PRO B O 1
ATOM 2015 N N . VAL B 1 117 ? -12.336 -10.242 -4.5 1 98.31 117 VAL B N 1
ATOM 2016 C CA . VAL B 1 117 ? -12.656 -11.375 -5.363 1 98.31 117 VAL B CA 1
ATOM 2017 C C . VAL B 1 117 ? -14.156 -11.672 -5.281 1 98.31 117 VAL B C 1
ATOM 2019 O O . VAL B 1 117 ? -14.68 -11.969 -4.207 1 98.31 117 VAL B O 1
ATOM 2022 N N . CYS B 1 118 ? -14.797 -11.594 -6.406 1 98.12 118 CYS B N 1
ATOM 2023 C CA . CYS B 1 118 ? -16.234 -11.812 -6.43 1 98.12 118 CYS B CA 1
ATOM 2024 C C . CYS B 1 118 ? -16.609 -12.898 -7.434 1 98.12 118 CYS B C 1
ATOM 2026 O O . CYS B 1 118 ? -15.859 -13.156 -8.375 1 98.12 118 CYS B O 1
ATOM 2028 N N . ASP B 1 119 ? -17.688 -13.531 -7.176 1 97.38 119 ASP B N 1
ATOM 2029 C CA . ASP B 1 119 ? -18.203 -14.461 -8.18 1 97.38 119 ASP B CA 1
ATOM 2030 C C . ASP B 1 119 ? -19.047 -13.727 -9.211 1 97.38 119 ASP B C 1
ATOM 2032 O O . ASP B 1 119 ? -19.125 -12.492 -9.203 1 97.38 119 ASP B O 1
ATOM 2036 N N . ALA B 1 120 ? -19.641 -14.469 -10.102 1 96.19 120 ALA B N 1
ATOM 2037 C CA . ALA B 1 120 ? -20.375 -13.898 -11.227 1 96.19 120 ALA B CA 1
ATOM 2038 C C . ALA B 1 120 ? -21.578 -13.086 -10.742 1 96.19 120 ALA B C 1
ATOM 2040 O O . ALA B 1 120 ? -22.031 -12.18 -11.438 1 96.19 120 ALA B O 1
ATOM 2041 N N . ALA B 1 121 ? -22.062 -13.344 -9.57 1 96.75 121 ALA B N 1
ATOM 2042 C CA . ALA B 1 121 ? -23.234 -12.68 -9.031 1 96.75 121 ALA B CA 1
ATOM 2043 C C . ALA B 1 121 ? -22.844 -11.445 -8.219 1 96.75 121 ALA B C 1
ATOM 2045 O O . ALA B 1 121 ? -23.703 -10.758 -7.668 1 96.75 121 ALA B O 1
ATOM 2046 N N . GLY B 1 122 ? -21.562 -11.219 -8.078 1 97.19 122 GLY B N 1
ATOM 2047 C CA . GLY B 1 122 ? -21.094 -10.062 -7.336 1 97.19 122 GLY B CA 1
ATOM 2048 C C . GLY B 1 122 ? -20.922 -10.328 -5.855 1 97.19 122 GLY B C 1
ATOM 2049 O O . GLY B 1 122 ? -20.703 -9.406 -5.07 1 97.19 122 GLY B O 1
ATOM 2050 N N . VAL B 1 123 ? -21.031 -11.617 -5.531 1 97.69 123 VAL B N 1
ATOM 2051 C CA . VAL B 1 123 ? -20.859 -11.984 -4.129 1 97.69 123 VAL B CA 1
ATOM 2052 C C . VAL B 1 123 ? -19.375 -12.055 -3.787 1 97.69 123 VAL B C 1
ATOM 2054 O O . VAL B 1 123 ? -18.594 -12.664 -4.523 1 97.69 123 VAL B O 1
ATOM 2057 N N . LEU B 1 124 ? -19.047 -11.461 -2.684 1 98.06 124 LEU B N 1
ATOM 2058 C CA . LEU B 1 124 ? -17.656 -11.414 -2.252 1 98.06 124 LEU B CA 1
ATOM 2059 C C . LEU B 1 124 ? -17.172 -12.789 -1.824 1 98.06 124 LEU B C 1
ATOM 2061 O O . LEU B 1 124 ? -17.797 -13.445 -0.982 1 98.06 124 LEU B O 1
ATOM 2065 N N . GLN B 1 125 ? -16.031 -13.219 -2.428 1 97.62 125 GLN B N 1
ATOM 2066 C CA . GLN B 1 125 ? -15.469 -14.531 -2.109 1 97.62 125 GLN B CA 1
ATOM 2067 C C . GLN B 1 125 ? -14.195 -14.398 -1.275 1 97.62 125 GLN B C 1
ATOM 2069 O O . GLN B 1 125 ? -13.797 -15.336 -0.585 1 97.62 125 GLN B O 1
ATOM 2074 N N . GLY B 1 126 ? -13.539 -13.297 -1.355 1 97.19 126 GLY B N 1
ATOM 2075 C CA . GLY B 1 126 ? -12.273 -13.07 -0.678 1 97.19 126 GLY B CA 1
ATOM 2076 C C . GLY B 1 126 ? -11.586 -11.789 -1.107 1 97.19 126 GLY B C 1
ATOM 2077 O O . GLY B 1 126 ? -12.211 -10.93 -1.734 1 97.19 126 GLY B O 1
ATOM 2078 N N . LEU B 1 127 ? -10.359 -11.625 -0.676 1 96.81 127 LEU B N 1
ATOM 2079 C CA . LEU B 1 127 ? -9.523 -10.484 -1.04 1 96.81 127 LEU B CA 1
ATOM 2080 C C . LEU B 1 127 ? -8.125 -10.945 -1.447 1 96.81 127 LEU B C 1
ATOM 2082 O O . LEU B 1 127 ? -7.625 -11.953 -0.935 1 96.81 127 LEU B O 1
ATOM 2086 N N . VAL B 1 128 ? -7.574 -10.25 -2.344 1 96.31 128 VAL B N 1
ATOM 2087 C CA . VAL B 1 128 ? -6.145 -10.352 -2.619 1 96.31 128 VAL B CA 1
ATOM 2088 C C . VAL B 1 128 ? -5.477 -9 -2.355 1 96.31 128 VAL B C 1
ATOM 2090 O O . VAL B 1 128 ? -5.895 -7.977 -2.898 1 96.31 128 VAL B O 1
ATOM 2093 N N . THR B 1 129 ? -4.5 -9.031 -1.546 1 93.25 129 THR B N 1
ATOM 2094 C CA . THR B 1 129 ? -3.811 -7.793 -1.199 1 93.25 129 THR B CA 1
ATOM 2095 C C . THR B 1 129 ? -2.367 -7.824 -1.692 1 93.25 129 THR B C 1
ATOM 2097 O O . THR B 1 129 ? -1.866 -8.875 -2.1 1 93.25 129 THR B O 1
ATOM 2100 N N . GLU B 1 130 ? -1.773 -6.672 -1.626 1 91.81 130 GLU B N 1
ATOM 2101 C CA . GLU B 1 130 ? -0.355 -6.59 -1.962 1 91.81 130 GLU B CA 1
ATOM 2102 C C . GLU B 1 130 ? 0.481 -7.48 -1.051 1 91.81 130 GLU B C 1
ATOM 2104 O O . GLU B 1 130 ? 1.462 -8.086 -1.492 1 91.81 130 GLU B O 1
ATOM 2109 N N . THR B 1 131 ? 0.071 -7.555 0.171 1 90.12 131 THR B N 1
ATOM 2110 C CA . THR B 1 131 ? 0.784 -8.406 1.119 1 90.12 131 THR B CA 1
ATOM 2111 C C . THR B 1 131 ? 0.743 -9.859 0.676 1 90.12 131 THR B C 1
ATOM 2113 O O . THR B 1 131 ? 1.739 -10.578 0.79 1 90.12 131 THR B O 1
ATOM 2116 N N . ASP B 1 132 ? -0.32 -10.297 0.226 1 92.31 132 ASP B N 1
ATOM 2117 C CA . ASP B 1 132 ? -0.431 -11.656 -0.296 1 92.31 132 ASP B CA 1
ATOM 2118 C C . ASP B 1 132 ? 0.558 -11.891 -1.436 1 92.31 132 ASP B C 1
ATOM 2120 O O . ASP B 1 132 ? 1.192 -12.945 -1.51 1 92.31 132 ASP B O 1
ATOM 2124 N N . LEU B 1 133 ? 0.593 -10.93 -2.285 1 94.88 133 LEU B N 1
ATOM 2125 C CA . LEU B 1 133 ? 1.467 -11.047 -3.447 1 94.88 133 LEU B CA 1
ATOM 2126 C C . LEU B 1 133 ? 2.934 -11.008 -3.031 1 94.88 133 LEU B C 1
ATOM 2128 O O . LEU B 1 133 ? 3.768 -11.703 -3.615 1 94.88 133 LEU B O 1
ATOM 2132 N N . LEU B 1 134 ? 3.219 -10.195 -2.074 1 94.38 134 LEU B N 1
ATOM 2133 C CA . LEU B 1 134 ? 4.59 -10.141 -1.577 1 94.38 134 LEU B CA 1
ATOM 2134 C C . LEU B 1 134 ? 4.988 -11.469 -0.932 1 94.38 134 LEU B C 1
ATOM 2136 O O . LEU B 1 134 ? 6.133 -11.898 -1.055 1 94.38 134 LEU B O 1
ATOM 2140 N N . ARG B 1 135 ? 4.113 -12.07 -0.246 1 92.25 135 ARG B N 1
ATOM 2141 C CA . ARG B 1 135 ? 4.387 -13.391 0.317 1 92.25 135 ARG B CA 1
ATOM 2142 C C . ARG B 1 135 ? 4.672 -14.406 -0.782 1 92.25 135 ARG B C 1
ATOM 2144 O O . ARG B 1 135 ? 5.562 -15.25 -0.639 1 92.25 135 ARG B O 1
ATOM 2151 N N . LEU B 1 136 ? 3.869 -14.312 -1.753 1 91.81 136 LEU B N 1
ATOM 2152 C CA . LEU B 1 136 ? 4.109 -15.18 -2.902 1 91.81 136 LEU B CA 1
ATOM 2153 C C . LEU B 1 136 ? 5.496 -14.938 -3.488 1 91.81 136 LEU B C 1
ATOM 2155 O O . LEU B 1 136 ? 6.207 -15.883 -3.828 1 91.81 136 LEU B O 1
ATOM 2159 N N . LEU B 1 137 ? 5.797 -13.68 -3.678 1 92.19 137 LEU B N 1
ATOM 2160 C CA . LEU B 1 137 ? 7.109 -13.32 -4.203 1 92.19 137 LEU B CA 1
ATOM 2161 C C . LEU B 1 137 ? 8.219 -13.883 -3.322 1 92.19 137 LEU B C 1
ATOM 2163 O O . LEU B 1 137 ? 9.219 -14.398 -3.83 1 92.19 137 LEU B O 1
ATOM 2167 N N . GLU B 1 138 ? 8.086 -13.773 -2.008 1 89.56 138 GLU B N 1
ATOM 2168 C CA . GLU B 1 138 ? 9.062 -14.328 -1.08 1 89.56 138 GLU B CA 1
ATOM 2169 C C . GLU B 1 138 ? 9.266 -15.828 -1.321 1 89.56 138 GLU B C 1
ATOM 2171 O O . GLU B 1 138 ? 10.391 -16.312 -1.299 1 89.56 138 GLU B O 1
ATOM 2176 N N . GLU B 1 139 ? 8.227 -16.5 -1.516 1 86.94 139 GLU B N 1
ATOM 2177 C CA . GLU B 1 139 ? 8.273 -17.938 -1.776 1 86.94 139 GLU B CA 1
ATOM 2178 C C . GLU B 1 139 ? 9.008 -18.234 -3.082 1 86.94 139 GLU B C 1
ATOM 2180 O O . GLU B 1 139 ? 9.789 -19.172 -3.158 1 86.94 139 GLU B O 1
ATOM 2185 N N . LEU B 1 140 ? 8.719 -17.453 -4.094 1 85.12 140 LEU B N 1
ATOM 2186 C CA . LEU B 1 140 ? 9.312 -17.672 -5.41 1 85.12 140 LEU B CA 1
ATOM 2187 C C . LEU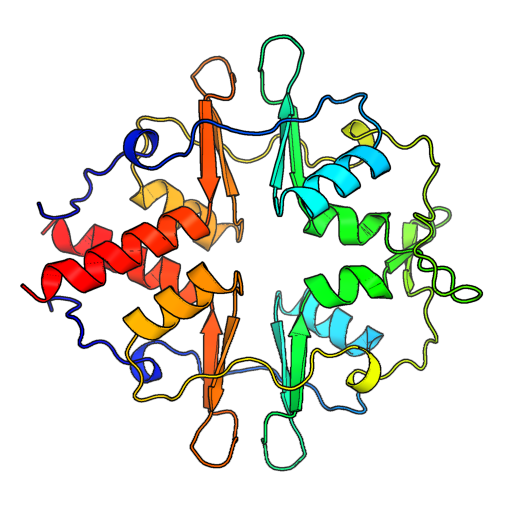 B 1 140 ? 10.805 -17.375 -5.391 1 85.12 140 LEU B C 1
ATOM 2189 O O . LEU B 1 140 ? 11.578 -17.984 -6.121 1 85.12 140 LEU B O 1
ATOM 2193 N N . LEU B 1 141 ? 11.141 -16.422 -4.605 1 85.31 141 LEU B N 1
ATOM 2194 C CA . LEU B 1 141 ? 12.547 -16.062 -4.508 1 85.31 141 LEU B CA 1
ATOM 2195 C C . LEU B 1 141 ? 13.32 -17.109 -3.695 1 85.31 141 LEU B C 1
ATOM 2197 O O . LEU B 1 141 ? 14.539 -17.219 -3.818 1 85.31 141 LEU B O 1
ATOM 2201 N N . THR B 1 142 ? 12.664 -17.719 -2.793 1 77.69 142 THR B N 1
ATOM 2202 C CA . THR B 1 142 ? 13.289 -18.766 -1.983 1 77.69 142 THR B CA 1
ATOM 2203 C C . THR B 1 142 ? 13.398 -20.062 -2.768 1 77.69 142 THR B C 1
ATOM 2205 O O . THR B 1 142 ? 14.367 -20.812 -2.615 1 77.69 142 THR B O 1
ATOM 2208 N N . THR B 1 143 ? 12.414 -20.469 -3.418 1 66.19 143 THR B N 1
ATOM 2209 C CA . THR B 1 143 ? 12.383 -21.75 -4.125 1 66.19 143 THR B CA 1
ATOM 2210 C C . THR B 1 143 ? 13.391 -21.75 -5.273 1 66.19 143 THR B C 1
ATOM 2212 O O . THR B 1 143 ? 13.984 -22.797 -5.574 1 66.19 143 THR B O 1
ATOM 2215 N N . GLY B 1 144 ? 13.484 -20.766 -6 1 55.06 144 GLY B N 1
ATOM 2216 C CA . GLY B 1 144 ? 14.508 -20.906 -7.031 1 55.06 144 GLY B CA 1
ATOM 2217 C C . GLY B 1 144 ? 15.891 -21.156 -6.469 1 55.06 144 GLY B C 1
ATOM 2218 O O . GLY B 1 144 ? 16.844 -21.344 -7.223 1 55.06 144 GLY B O 1
ATOM 2219 N N . ALA B 1 145 ? 16.219 -20.875 -5.285 1 47.19 145 ALA B N 1
ATOM 2220 C CA . ALA B 1 145 ? 17.531 -21.219 -4.719 1 47.19 145 ALA B CA 1
ATOM 2221 C C . ALA B 1 145 ? 17.656 -22.719 -4.527 1 47.19 145 ALA B C 1
ATOM 2223 O O . ALA B 1 145 ? 18.734 -23.219 -4.203 1 47.19 145 ALA B O 1
ATOM 2224 N N . LYS B 1 146 ? 16.719 -23.578 -4.719 1 39.41 146 LYS B N 1
ATOM 2225 C CA . LYS B 1 146 ? 17.047 -25 -4.66 1 39.41 146 LYS B CA 1
ATOM 2226 C C . LYS B 1 146 ? 17.469 -25.531 -6.031 1 39.41 146 LYS B C 1
ATOM 2228 O O . LYS B 1 146 ? 16.984 -25.047 -7.059 1 39.41 146 LYS B O 1
#

Organism: Turneriella parva (strain ATCC BAA-1111 / DSM 21527 / NCTC 11395 / H) (NCBI:txid869212)

Nearest PDB structures (foldseek):
  2p9m-assembly1_A  TM=8.869E-01  e=2.832E-12  Methanocaldococcus jannaschii DSM 2661
  2p9m-assembly2_C  TM=8.947E-01  e=6.267E-12  Methanocaldococcus jannaschii DSM 2661
  2ef7-assembly1_A-2  TM=7.794E-01  e=2.205E-11  Sulfurisphaera tokodaii str. 7
  5x9g-assembly1_A  TM=8.484E-01  e=2.553E-10  Thermus thermophilus HB8
  6uof-assembly1_A  TM=8.865E-01  e=6.891E-10  Streptococcus pneumoniae R6

Foldseek 3Di:
DPLPLQAFQLNQFDQPAAAAEQQDQPVVVVVVCVVVVNQKHFYAYPVQATFFMDGPVLCVVFFQPQDPVVSRRGRPDDSRDGNNVRGGGPDAAAERGHGVVVVVVVCVVVVDFKHFYADPVRHTRGMDGVVSVVVVVVVVVVVVVD/DPLPLQAFQLNQFDQPAAAAEQQDFPVVVVVVCVVVVNQKHFYAYPVQATFFMDGPVLCVPFFFPQDPVVSRGGGPDDSRDGNNVRGGGPDAAAERGHGVVVVVVVCVVVVDFKHFYADPVRHTRGMDGVVSVVVVVVVVVVVVVD

Sequence (292 aa):
MRYSDTLTVGELMHRNVVTARAGDNVEATYTAMIAGRFRHMPVVDAKGKLLGILSDRDLRNVLVFINEADGKKSVVGDRQLTVEKVMTRDPMTVESEDSVRTVVKIMVKHKVGCLPVCDAAGVLQGLVTETDLLRLLEELLTTGAKMRYSDTLTVGELMHRNVVTARAGDNVEATYTAMIAGRFRHMPVVDAKGKLLGILSDRDLRNVLVFINEADGKKSVVGDRQLTVEKVMTRDPMTVESEDSVRTVVKIMVKHKVGCLPVCDAAGVLQGLVTETDLLRLLEELLTTGAK

Secondary structure (DSSP, 8-state):
----TT-BHHHH-B-----EETTSBHHHHHHHHHHHT-SEEEEE-TTSBEEEEEEHHHHHTTTEEE-TTT--EEE-S-TT-BGGGTSEES---B-TTSBHHHHHHHHHHHT-SEEEEE-TT-BEEEEEEHHHHHHHHHHHHHHTT-/----TT-BHHHH-B-----EETTSBHHHHHHHHHHHT-SEEEEE-TTSBEEEEEEHHHHHTT-EEE-TTT--EEE-S-TT-BGGGTSEES---B-TTSBHHHHHHHHHHHT-SEEEEE-TT-BEEEEEEHHHHHHHHHHHHHHTT-

Solvent-accessible surface area (backbone atoms only — not comparable to full-atom values): 15663 Å² total; per-residue (Å²): 130,76,68,30,72,66,50,32,30,57,79,63,40,46,58,90,66,70,67,41,43,49,78,38,47,37,66,63,49,47,51,49,25,61,75,65,70,43,59,62,34,42,23,27,49,98,81,39,30,61,55,25,34,39,37,59,70,58,39,22,52,54,36,23,27,50,38,74,88,75,67,42,72,35,56,65,50,64,91,73,40,34,31,60,81,62,36,44,66,73,61,72,64,43,41,48,78,37,38,43,61,57,51,43,52,49,29,64,74,70,69,46,61,63,36,44,22,27,50,97,83,38,32,60,58,28,37,41,40,52,63,54,52,45,52,51,42,45,50,53,33,54,54,54,62,107,129,77,70,30,72,67,48,33,31,57,79,64,38,47,59,89,67,68,68,42,45,50,77,37,46,38,66,62,49,47,51,49,28,62,76,65,70,43,59,61,34,44,22,28,51,98,81,39,30,61,56,25,34,38,39,59,70,57,38,22,57,54,33,34,32,49,39,75,91,77,67,41,65,38,53,68,50,66,90,72,40,33,30,60,79,61,35,44,64,74,60,73,67,43,42,48,79,39,39,41,61,57,52,45,50,51,28,63,74,69,69,48,61,63,34,44,21,26,49,98,85,38,31,60,60,28,37,42,39,53,63,54,52,45,51,49,41,45,49,51,33,54,55,53,60,106

InterPro domains:
  IPR000644 CBS domain [PF00571] (9-63)
  IPR000644 CBS domain [PF00571] (83-138)
  IPR000644 CBS domain [PS51371] (13-71)
  IPR000644 CBS domain [PS51371] (87-143)
  IPR000644 CBS domain [SM00116] (16-64)
  IPR000644 CBS domain [SM00116] (90-138)
  IPR046342 CBS domain superfamily [G3DSA:3.10.580.10] (4-146)
  IPR046342 CBS domain superfamily [SSF54631] (6-137)
  IPR051462 CBS domain-containing protein [PTHR48108] (6-63)

pLDDT: mean 81.43, std 19.08, range [34.94, 98.31]